Protein AF-A0A957YMA5-F1 (afdb_monomer)

Radius of gyration: 40.69 Å; Cα contacts (8 Å, |Δi|>4): 108; chains: 1; bounding box: 84×98×134 Å

Solvent-accessible surface area (backbone atoms only — not comparable to full-atom values): 14201 Å² total; per-residue (Å²): 135,84,90,80,87,82,87,74,89,78,74,83,74,57,90,59,51,65,57,51,52,52,51,50,50,49,49,52,57,51,51,55,48,50,65,59,50,66,70,59,72,70,71,81,69,77,76,82,78,78,82,77,84,82,79,86,88,84,86,84,88,84,89,83,80,86,79,89,87,80,86,85,85,87,85,78,86,90,81,81,89,84,88,83,90,85,78,86,81,83,88,81,83,88,77,88,86,84,88,85,84,89,85,95,71,86,82,79,76,70,81,82,67,77,80,73,75,81,73,71,86,78,77,86,67,80,75,46,72,57,58,78,36,64,68,34,45,76,68,52,43,51,55,37,41,76,73,68,45,37,38,35,57,56,45,31,73,41,51,45,64,58,54,45,59,74,37,54,94,77,56,93,82,82,66,46,84,42,44,25,63,43,19,42,29,54,54,68,69,35,57,69,58,35,51,58,53,52,72,58,34,58,84,35,34,86,107

Structure (mmCIF, N/CA/C/O backbone):
data_AF-A0A957YMA5-F1
#
_entry.id   AF-A0A957YMA5-F1
#
loop_
_atom_site.group_PDB
_atom_site.id
_atom_site.type_symbol
_atom_site.label_atom_id
_atom_site.label_alt_id
_atom_site.label_comp_id
_atom_site.label_asym_id
_atom_site.label_entity_id
_atom_site.label_seq_id
_atom_site.pdbx_PDB_ins_code
_atom_site.Cartn_x
_atom_site.Cartn_y
_atom_site.Cartn_z
_atom_site.occupancy
_atom_site.B_iso_or_equiv
_atom_site.auth_seq_id
_atom_site.auth_comp_id
_atom_site.auth_asym_id
_atom_site.auth_atom_id
_atom_site.pdbx_PDB_model_num
ATOM 1 N N . MET A 1 1 ? 16.141 -48.167 77.664 1.00 43.56 1 MET A N 1
ATOM 2 C CA . MET A 1 1 ? 17.428 -47.547 77.297 1.00 43.56 1 MET A CA 1
ATOM 3 C C . MET A 1 1 ? 17.219 -46.733 76.028 1.00 43.56 1 MET A C 1
ATOM 5 O O . MET A 1 1 ? 16.842 -47.334 75.036 1.00 43.56 1 MET A O 1
ATOM 9 N N . ILE A 1 2 ? 17.472 -45.414 76.119 1.00 46.88 2 ILE A N 1
ATOM 10 C CA . ILE A 1 2 ? 17.811 -44.462 75.031 1.00 46.88 2 ILE A CA 1
ATOM 11 C C . ILE A 1 2 ? 16.631 -44.124 74.084 1.00 46.88 2 ILE A C 1
ATOM 13 O O . ILE A 1 2 ? 16.282 -44.930 73.239 1.00 46.88 2 ILE A O 1
ATOM 17 N N . LEU A 1 3 ? 15.851 -43.038 74.232 1.00 55.03 3 LEU A N 1
ATOM 18 C CA . LEU A 1 3 ? 16.151 -41.587 74.194 1.00 55.03 3 LEU A CA 1
ATOM 19 C C . LEU A 1 3 ? 17.010 -41.137 73.003 1.00 55.03 3 LEU A C 1
ATOM 21 O O . LEU A 1 3 ? 18.215 -40.986 73.158 1.00 55.03 3 LEU A O 1
ATOM 25 N N . ILE A 1 4 ? 16.370 -40.783 71.881 1.00 61.88 4 ILE A N 1
ATOM 26 C CA . ILE A 1 4 ? 16.785 -39.607 71.101 1.00 61.88 4 ILE A CA 1
ATOM 27 C C . ILE A 1 4 ? 15.534 -38.887 70.584 1.00 61.88 4 ILE A C 1
ATOM 29 O O . ILE A 1 4 ? 14.806 -39.385 69.730 1.00 61.88 4 ILE A O 1
ATOM 33 N N . ALA A 1 5 ? 15.278 -37.712 71.150 1.00 54.44 5 ALA A N 1
ATOM 34 C CA . ALA A 1 5 ? 14.381 -36.721 70.590 1.00 54.44 5 ALA A CA 1
ATOM 35 C C . ALA A 1 5 ? 14.979 -36.185 69.277 1.00 54.44 5 ALA A C 1
ATOM 37 O O . ALA A 1 5 ? 16.142 -35.792 69.248 1.00 54.44 5 ALA A O 1
ATOM 38 N N . SER A 1 6 ? 14.186 -36.125 68.208 1.00 66.12 6 SER A N 1
ATOM 39 C CA . SER A 1 6 ? 14.457 -35.253 67.060 1.00 66.12 6 SER A CA 1
ATOM 40 C C . SER A 1 6 ? 13.294 -34.289 66.896 1.00 66.12 6 SER A C 1
ATOM 42 O O . SER A 1 6 ? 12.372 -34.483 66.113 1.00 66.12 6 SER A O 1
ATOM 44 N N . THR A 1 7 ? 13.362 -33.244 67.713 1.00 64.44 7 THR A N 1
ATOM 45 C CA . THR A 1 7 ? 12.776 -31.939 67.434 1.00 64.44 7 THR A CA 1
ATOM 46 C C . THR A 1 7 ? 13.576 -31.299 66.305 1.00 64.44 7 THR A C 1
ATOM 48 O O . THR A 1 7 ? 14.743 -30.988 66.518 1.00 64.44 7 THR A O 1
ATOM 51 N N . LEU A 1 8 ? 12.953 -31.024 65.159 1.00 47.16 8 LEU A N 1
ATOM 52 C CA . LEU A 1 8 ? 13.017 -29.680 64.581 1.00 47.16 8 LEU A CA 1
ATOM 53 C C . LEU A 1 8 ? 11.909 -29.487 63.545 1.00 47.16 8 LEU A C 1
ATOM 55 O O . LEU A 1 8 ? 11.733 -30.280 62.625 1.00 47.16 8 LEU A O 1
ATOM 59 N N . ALA A 1 9 ? 11.169 -28.403 63.735 1.00 57.28 9 ALA A N 1
ATOM 60 C CA . ALA A 1 9 ? 10.184 -27.868 62.823 1.00 57.28 9 ALA A CA 1
ATOM 61 C C . ALA A 1 9 ? 10.695 -27.823 61.373 1.00 57.28 9 ALA A C 1
ATOM 63 O O . ALA A 1 9 ? 11.679 -27.146 61.080 1.00 57.28 9 ALA A O 1
ATOM 64 N N . GLN A 1 10 ? 9.979 -28.471 60.457 1.00 56.22 10 GLN A N 1
ATOM 65 C CA . GLN A 1 10 ? 9.907 -27.994 59.082 1.00 56.22 10 GLN A CA 1
ATOM 66 C C . GLN A 1 10 ? 8.574 -27.276 58.939 1.00 56.22 10 GLN A C 1
ATOM 68 O O . GLN A 1 10 ? 7.503 -27.880 58.928 1.00 56.22 10 GLN A O 1
ATOM 73 N N . ASN A 1 11 ? 8.697 -25.954 58.984 1.00 55.34 11 ASN A N 1
ATOM 74 C CA . ASN A 1 11 ? 7.639 -24.965 58.924 1.00 55.34 11 ASN A CA 1
ATOM 75 C C . ASN A 1 11 ? 6.621 -25.305 57.835 1.00 55.34 11 ASN A C 1
ATOM 77 O O . ASN A 1 11 ? 6.991 -25.578 56.693 1.00 55.34 11 ASN A O 1
ATOM 81 N N . GLY A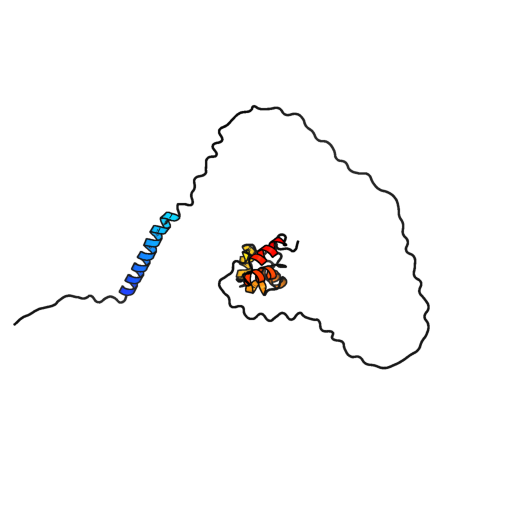 1 12 ? 5.336 -25.228 58.184 1.00 61.75 12 GLY A N 1
ATOM 82 C CA . GLY A 1 12 ? 4.261 -25.217 57.201 1.00 61.75 12 GLY A CA 1
ATOM 83 C C . GLY A 1 12 ? 4.510 -24.094 56.200 1.00 61.75 12 GLY A C 1
ATOM 84 O O . GLY A 1 12 ? 4.397 -22.918 56.542 1.00 61.75 12 GLY A O 1
ATOM 85 N N . PHE A 1 13 ? 4.896 -24.460 54.979 1.00 58.59 13 PHE A N 1
ATOM 86 C CA . PHE A 1 13 ? 5.035 -23.515 53.882 1.00 58.59 13 PHE A CA 1
ATOM 87 C C . PHE A 1 13 ? 3.652 -22.904 53.607 1.00 58.59 13 PHE A C 1
ATOM 89 O O . PHE A 1 13 ? 2.721 -23.651 53.291 1.00 58.59 13 PHE A O 1
ATOM 96 N N . PRO A 1 14 ? 3.472 -21.576 53.736 1.00 65.50 14 PRO A N 1
ATOM 97 C CA . PRO A 1 14 ? 2.206 -20.953 53.380 1.00 65.50 14 PRO A CA 1
ATOM 98 C C . PRO A 1 14 ? 1.971 -21.157 51.877 1.00 65.50 14 PRO A C 1
ATOM 100 O O . PRO A 1 14 ? 2.913 -21.070 51.091 1.00 65.50 14 PRO A O 1
ATOM 103 N N . GLN A 1 15 ? 0.729 -21.420 51.458 1.00 67.38 15 GLN A N 1
ATOM 104 C CA . GLN A 1 15 ? 0.341 -21.707 50.059 1.00 67.38 15 GLN A CA 1
ATOM 105 C C . GLN A 1 15 ? 0.784 -20.620 49.048 1.00 67.38 15 GLN A C 1
ATOM 107 O O . GLN A 1 15 ? 0.853 -20.846 47.846 1.00 67.38 15 GLN A O 1
ATOM 112 N N . ASN A 1 16 ? 1.149 -19.447 49.554 1.00 57.78 16 ASN A N 1
ATOM 113 C CA . ASN A 1 16 ? 1.612 -18.255 48.859 1.00 57.78 16 ASN A CA 1
ATOM 114 C C . ASN A 1 16 ? 3.134 -18.274 48.602 1.00 57.78 16 ASN A C 1
ATOM 116 O O . ASN A 1 16 ? 3.639 -17.428 47.869 1.00 57.78 16 ASN A O 1
ATOM 120 N N . ALA A 1 17 ? 3.879 -19.206 49.207 1.00 67.25 17 ALA A N 1
ATOM 121 C CA . ALA A 1 17 ? 5.335 -19.274 49.111 1.00 67.25 17 ALA A CA 1
ATOM 122 C C . ALA A 1 17 ? 5.808 -19.557 47.679 1.00 67.25 17 ALA A C 1
ATOM 124 O O . ALA A 1 17 ? 6.789 -18.967 47.241 1.00 67.25 17 ALA A O 1
ATOM 125 N N . GLY A 1 18 ? 5.076 -20.381 46.919 1.00 69.94 18 GLY A N 1
ATOM 126 C CA . GLY A 1 18 ? 5.361 -20.598 45.497 1.00 69.94 18 GLY A CA 1
ATOM 127 C C . GLY A 1 18 ? 5.224 -19.312 44.677 1.00 69.94 18 GLY A C 1
ATOM 128 O O . GLY A 1 18 ? 6.095 -18.997 43.872 1.00 69.94 18 GLY A O 1
ATOM 129 N N . LEU A 1 19 ? 4.186 -18.514 44.947 1.00 72.38 19 LEU A N 1
ATOM 130 C CA . LEU A 1 19 ? 3.958 -17.241 44.263 1.00 72.38 19 LEU A CA 1
ATOM 131 C C . LEU A 1 19 ? 5.017 -16.197 44.638 1.00 72.38 19 LEU A C 1
ATOM 133 O O . LEU A 1 19 ? 5.511 -15.498 43.763 1.00 72.38 19 LEU A O 1
ATOM 137 N N . ILE A 1 20 ? 5.428 -16.137 45.907 1.00 73.25 20 ILE A N 1
ATOM 138 C CA . ILE A 1 20 ? 6.500 -15.240 46.366 1.00 73.25 20 ILE A CA 1
ATOM 139 C C . ILE A 1 20 ? 7.843 -15.614 45.724 1.00 73.25 20 ILE A C 1
ATOM 141 O O . ILE A 1 20 ? 8.564 -14.727 45.281 1.00 73.25 20 ILE A O 1
ATOM 145 N N . VAL A 1 21 ? 8.172 -16.904 45.601 1.00 76.88 21 VAL A N 1
ATOM 1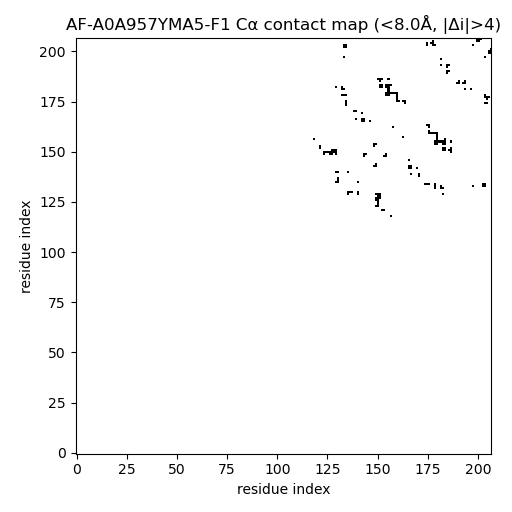46 C CA . VAL A 1 21 ? 9.414 -17.351 44.943 1.00 76.88 21 VAL A CA 1
ATOM 147 C C . VAL A 1 21 ? 9.404 -17.028 43.445 1.00 76.88 21 VAL A C 1
ATOM 149 O O . VAL A 1 21 ? 10.412 -16.556 42.923 1.00 76.88 21 VAL A O 1
ATOM 152 N N . VAL A 1 22 ? 8.269 -17.201 42.759 1.00 77.69 22 VAL A N 1
ATOM 153 C CA . VAL A 1 22 ? 8.118 -16.824 41.341 1.00 77.69 22 VAL A CA 1
ATOM 154 C C . VAL A 1 22 ? 8.236 -15.310 41.157 1.00 77.69 22 VAL A C 1
ATOM 156 O O . VAL A 1 22 ? 8.940 -14.855 40.261 1.00 77.69 22 VAL A O 1
ATOM 159 N N . LEU A 1 23 ? 7.618 -14.517 42.032 1.00 78.00 23 LEU A N 1
ATOM 160 C CA . LEU A 1 23 ? 7.666 -13.055 41.964 1.00 78.00 23 LEU A CA 1
ATOM 161 C C . LEU A 1 23 ? 9.085 -12.532 42.250 1.00 78.00 23 LEU A C 1
ATOM 163 O O . LEU A 1 23 ? 9.567 -11.648 41.547 1.00 78.00 23 LEU A O 1
ATOM 167 N N . VAL A 1 24 ? 9.805 -13.138 43.201 1.00 82.44 24 VAL A N 1
ATOM 168 C CA . VAL A 1 24 ? 11.224 -12.836 43.456 1.00 82.44 24 VAL A CA 1
ATOM 169 C C . VAL A 1 24 ? 12.100 -13.226 42.261 1.00 82.44 24 VAL A C 1
ATOM 171 O O . VAL A 1 24 ? 12.961 -12.440 41.878 1.00 82.44 24 VAL A O 1
ATOM 174 N N . LEU A 1 25 ? 11.866 -14.374 41.614 1.00 81.12 25 LEU A N 1
ATOM 175 C CA . LEU A 1 25 ? 12.593 -14.759 40.396 1.00 81.12 25 LEU A CA 1
ATOM 176 C C . LEU A 1 25 ? 12.342 -13.783 39.240 1.00 81.12 25 LEU A C 1
ATOM 178 O O . LEU A 1 25 ? 13.293 -13.389 38.570 1.00 81.12 25 LEU A O 1
ATOM 182 N N . ILE A 1 26 ? 11.100 -13.333 39.046 1.00 81.94 26 ILE A N 1
ATOM 183 C CA . ILE A 1 26 ? 10.755 -12.311 38.049 1.00 81.94 26 ILE A CA 1
ATOM 184 C C . ILE A 1 26 ? 11.482 -11.001 38.371 1.00 81.94 26 ILE A C 1
ATOM 186 O O . ILE A 1 26 ? 12.132 -10.442 37.497 1.00 81.94 26 ILE A O 1
ATOM 190 N N . ILE A 1 27 ? 11.463 -10.533 39.622 1.00 82.00 27 ILE A N 1
ATOM 191 C CA . ILE A 1 27 ? 12.168 -9.302 40.016 1.00 82.00 27 ILE A CA 1
ATOM 192 C C . ILE A 1 27 ? 13.685 -9.433 39.830 1.00 82.00 27 ILE A C 1
ATOM 194 O O . ILE A 1 27 ? 14.323 -8.466 39.430 1.00 82.00 27 ILE A O 1
ATOM 198 N N . VAL A 1 28 ? 14.281 -10.602 40.068 1.00 79.19 28 VAL A N 1
ATOM 199 C CA . VAL A 1 28 ? 15.719 -10.820 39.839 1.00 79.19 28 VAL A CA 1
ATOM 200 C C . VAL A 1 28 ? 16.044 -10.827 38.341 1.00 79.19 28 VAL A C 1
ATOM 202 O O . VAL A 1 28 ? 17.013 -10.192 37.933 1.00 79.19 28 VAL A O 1
ATOM 205 N N . VAL A 1 29 ? 15.217 -11.460 37.504 1.00 78.62 29 VAL A N 1
ATOM 206 C CA . VAL A 1 29 ? 15.395 -11.475 36.040 1.00 78.62 29 VAL A CA 1
ATOM 207 C C . VAL A 1 29 ? 15.186 -10.079 35.434 1.00 78.62 29 VAL A C 1
ATOM 209 O O . VAL A 1 29 ? 16.015 -9.619 34.650 1.00 78.62 29 VAL A O 1
ATOM 212 N N . PHE A 1 30 ? 14.140 -9.355 35.843 1.00 75.50 30 PHE A N 1
ATOM 213 C CA . PHE A 1 30 ? 13.868 -7.989 35.378 1.00 75.50 30 PHE A CA 1
ATOM 214 C C . PHE A 1 30 ? 14.825 -6.950 35.982 1.00 75.50 30 PHE A C 1
ATOM 216 O O . PHE A 1 30 ? 15.224 -6.012 35.296 1.00 75.50 30 PHE A O 1
ATOM 223 N N . GLY A 1 31 ? 15.244 -7.115 37.236 1.00 75.00 31 GLY A N 1
ATOM 224 C CA . GLY A 1 31 ? 16.190 -6.228 37.916 1.00 75.00 31 GLY A CA 1
ATOM 225 C C . GLY A 1 31 ? 17.608 -6.330 37.354 1.00 75.00 31 GLY A C 1
ATOM 226 O O . GLY A 1 31 ? 18.266 -5.307 37.167 1.00 75.00 31 GLY A O 1
ATOM 227 N N . LEU A 1 32 ? 18.061 -7.540 37.001 1.00 68.75 32 LEU A N 1
ATOM 228 C CA . LEU A 1 32 ? 19.326 -7.732 36.283 1.00 68.75 32 LEU A CA 1
ATOM 229 C C . LEU A 1 32 ? 19.243 -7.219 34.834 1.00 68.75 32 LEU A C 1
ATOM 231 O O . LEU A 1 32 ? 20.202 -6.618 34.351 1.00 68.75 32 LEU A O 1
ATOM 235 N N . GLY A 1 33 ? 18.091 -7.362 34.167 1.00 66.75 33 GLY A N 1
ATOM 236 C CA . GLY A 1 33 ? 17.842 -6.768 32.848 1.00 66.75 33 GLY A CA 1
ATOM 237 C C . GLY A 1 33 ? 17.856 -5.232 32.854 1.00 66.75 33 GLY A C 1
ATOM 238 O O . GLY A 1 33 ? 18.427 -4.617 31.957 1.00 66.75 33 GLY A O 1
ATOM 239 N N . ALA A 1 34 ? 17.313 -4.598 33.897 1.00 65.75 34 ALA A N 1
ATOM 240 C CA . ALA A 1 34 ? 17.310 -3.141 34.050 1.00 65.75 34 ALA A CA 1
ATOM 241 C C . ALA A 1 34 ? 18.713 -2.562 34.319 1.00 65.75 34 ALA A C 1
ATOM 243 O O . 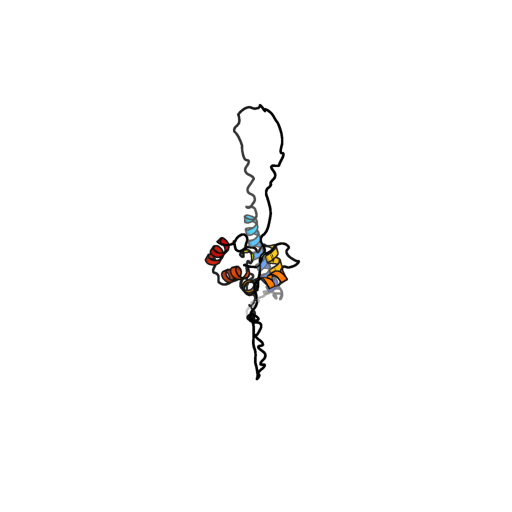ALA A 1 34 ? 19.041 -1.481 33.826 1.00 65.75 34 ALA A O 1
ATOM 244 N N . LEU A 1 35 ? 19.566 -3.297 35.042 1.00 62.03 35 LEU A N 1
ATOM 245 C CA . LEU A 1 35 ? 20.962 -2.909 35.280 1.00 62.03 35 LEU A CA 1
ATOM 246 C C . LEU A 1 35 ? 21.826 -2.991 34.010 1.00 62.03 35 LEU A C 1
ATOM 248 O O . LEU A 1 35 ? 22.761 -2.206 33.868 1.00 62.03 35 LEU A O 1
ATOM 252 N N . LEU A 1 36 ? 21.490 -3.876 33.067 1.00 59.06 36 LEU A N 1
ATOM 253 C CA . LEU A 1 36 ? 22.145 -3.955 31.755 1.00 59.06 36 LEU A CA 1
ATOM 254 C C . LEU A 1 36 ? 21.548 -2.988 30.717 1.00 59.06 36 LEU A C 1
ATOM 256 O O . LEU A 1 36 ? 22.284 -2.475 29.878 1.00 59.06 36 LEU A O 1
ATOM 260 N N . TRP A 1 37 ? 20.256 -2.655 30.799 1.00 58.25 37 TRP A N 1
ATOM 261 C CA . TRP A 1 37 ? 19.630 -1.664 29.911 1.00 58.25 37 TRP A CA 1
ATOM 262 C C . TRP A 1 37 ? 20.071 -0.221 30.214 1.00 58.25 37 TRP A C 1
ATOM 264 O O . TRP A 1 37 ? 20.234 0.591 29.301 1.00 58.25 37 TRP A O 1
ATOM 274 N N . SER A 1 38 ? 20.345 0.105 31.482 1.00 64.69 38 SER A N 1
ATOM 275 C CA . SER A 1 38 ? 20.783 1.456 31.867 1.00 64.69 38 SER A CA 1
ATOM 276 C C . SER A 1 38 ? 22.169 1.844 31.328 1.00 64.69 38 SER A C 1
ATOM 278 O O . SER A 1 38 ? 22.496 3.027 31.338 1.00 64.69 38 SER A O 1
ATOM 280 N N . ALA A 1 39 ? 22.979 0.889 30.857 1.00 61.00 39 ALA A N 1
ATOM 281 C CA . ALA A 1 39 ? 24.313 1.155 30.311 1.00 61.00 39 ALA A CA 1
ATOM 282 C C . ALA A 1 39 ? 24.326 1.425 28.791 1.00 61.00 39 ALA A C 1
ATOM 284 O O . ALA A 1 39 ? 25.329 1.903 28.269 1.00 61.00 39 ALA A O 1
ATOM 285 N N . ILE A 1 40 ? 23.230 1.141 28.074 1.00 61.31 40 ILE A N 1
ATOM 286 C CA . ILE A 1 40 ? 23.140 1.284 26.605 1.00 61.31 40 ILE A CA 1
ATOM 287 C C . ILE A 1 40 ? 22.278 2.493 26.204 1.00 61.31 40 ILE A C 1
ATOM 289 O O . ILE A 1 40 ? 22.506 3.094 25.156 1.00 61.31 40 ILE A O 1
ATOM 293 N N . ALA A 1 41 ? 21.350 2.924 27.064 1.00 60.19 41 ALA A N 1
ATOM 294 C CA . ALA A 1 41 ? 20.496 4.088 26.807 1.00 60.19 41 ALA A CA 1
ATOM 295 C C . ALA A 1 41 ? 21.229 5.451 26.860 1.00 60.19 41 ALA A C 1
ATOM 297 O O . ALA A 1 41 ? 20.692 6.443 26.373 1.00 60.19 41 ALA A O 1
ATOM 298 N N . ASP A 1 42 ? 22.446 5.514 27.414 1.00 56.41 42 ASP A N 1
ATOM 299 C CA . ASP A 1 42 ? 23.238 6.755 27.534 1.00 56.41 42 ASP A CA 1
ATOM 300 C C . ASP A 1 42 ? 24.250 6.957 26.381 1.00 56.41 42 ASP A C 1
ATOM 302 O O . ASP A 1 42 ? 24.960 7.955 26.335 1.00 56.41 42 ASP A O 1
ATOM 306 N N . SER A 1 43 ? 24.313 6.040 25.403 1.00 61.31 43 SER A N 1
ATOM 307 C CA . SER A 1 43 ? 25.242 6.138 24.256 1.00 61.31 43 SER A CA 1
ATOM 308 C C . SER A 1 43 ? 24.691 6.871 23.024 1.00 61.31 43 SER A C 1
ATOM 310 O O . SER A 1 43 ? 25.385 6.980 22.019 1.00 61.31 43 SER A O 1
ATOM 312 N N . SER A 1 44 ? 23.479 7.436 23.068 1.00 61.53 44 SER A N 1
ATOM 313 C CA . SER A 1 44 ? 22.922 8.215 21.941 1.00 61.53 44 SER A CA 1
ATOM 314 C C . SER A 1 44 ? 23.182 9.722 22.022 1.00 61.53 44 SER A C 1
ATOM 316 O O . SER A 1 44 ? 22.554 10.495 21.299 1.00 61.53 44 SER A O 1
ATOM 318 N N . LYS A 1 45 ? 24.093 10.174 22.890 1.00 55.88 45 LYS A N 1
ATOM 319 C CA . LYS A 1 45 ? 24.424 11.595 23.029 1.00 55.88 45 LYS A CA 1
ATOM 320 C C . LYS A 1 45 ? 25.851 11.868 22.581 1.00 55.88 45 LYS A C 1
ATOM 322 O O . LYS A 1 45 ? 26.724 12.172 23.387 1.00 55.88 45 LYS A O 1
ATOM 327 N N . GLU A 1 46 ? 26.081 11.787 21.274 1.00 64.75 46 GLU A N 1
ATOM 328 C CA . GLU A 1 46 ? 27.306 12.353 20.721 1.00 64.75 46 GLU A CA 1
ATOM 329 C C . GLU A 1 46 ? 27.280 13.889 20.846 1.00 64.75 46 GLU A C 1
ATOM 331 O O . GLU A 1 46 ? 26.287 14.537 20.487 1.00 64.75 46 GLU A O 1
ATOM 336 N N . PRO A 1 47 ? 28.349 14.502 21.384 1.00 59.47 47 PRO A N 1
ATOM 337 C CA . PRO A 1 47 ? 28.467 15.942 21.496 1.00 59.47 47 PRO A CA 1
ATOM 338 C C . PRO A 1 47 ? 28.689 16.562 20.116 1.00 59.47 47 PRO A C 1
ATOM 340 O O . PRO A 1 47 ? 29.615 16.216 19.385 1.00 59.47 47 PRO A O 1
ATOM 343 N N . SER A 1 48 ? 27.827 17.530 19.809 1.00 64.56 48 SER A N 1
ATOM 344 C CA . SER A 1 48 ? 27.951 18.499 18.723 1.00 64.56 48 SER A CA 1
ATOM 345 C C . SER A 1 48 ? 29.417 18.861 18.453 1.00 64.56 48 SER A C 1
ATOM 347 O O . SER A 1 48 ? 30.091 19.458 19.296 1.00 64.56 48 SER A O 1
ATOM 349 N N . SER A 1 49 ? 29.917 18.471 17.280 1.00 60.12 49 SER A N 1
ATOM 350 C CA . SER A 1 49 ? 31.256 18.838 16.825 1.00 60.12 49 SER A CA 1
ATOM 351 C C . SER A 1 49 ? 31.343 20.361 16.675 1.00 60.12 49 SER A C 1
ATOM 353 O O . SER A 1 49 ? 30.586 20.930 15.883 1.00 60.12 49 SER A O 1
ATOM 355 N N . PRO A 1 50 ? 32.263 21.064 17.363 1.00 62.09 50 PRO A N 1
ATOM 356 C CA . PRO A 1 50 ? 32.512 22.458 17.057 1.00 62.09 50 PRO A CA 1
AT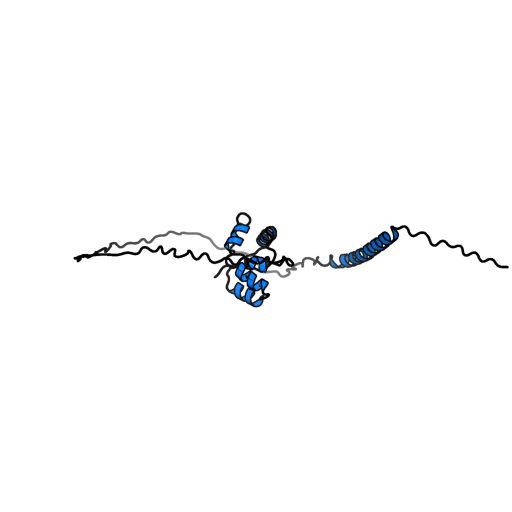OM 357 C C . PRO A 1 50 ? 33.252 22.515 15.721 1.00 62.09 50 PRO A C 1
ATOM 359 O O . PRO A 1 50 ? 34.434 22.178 15.631 1.00 62.09 50 PRO A O 1
ATOM 362 N N . VAL A 1 51 ? 32.557 22.960 14.674 1.00 57.59 51 VAL A N 1
ATOM 363 C CA . VAL A 1 51 ? 33.175 23.391 13.418 1.00 57.59 51 VAL A CA 1
ATOM 364 C C . VAL A 1 51 ? 34.113 24.555 13.750 1.00 57.59 51 VAL A C 1
ATOM 366 O O . VAL A 1 51 ? 33.724 25.719 13.819 1.00 57.59 51 VAL A O 1
ATOM 369 N N . ARG A 1 52 ? 35.375 24.225 14.021 1.00 57.97 52 ARG A N 1
ATOM 370 C CA . ARG A 1 52 ? 36.453 25.176 14.273 1.00 57.97 52 ARG A CA 1
ATOM 371 C C . ARG A 1 52 ? 36.904 25.733 12.926 1.00 57.97 52 ARG A C 1
ATOM 373 O O . ARG A 1 52 ? 37.881 25.271 12.347 1.00 57.97 52 ARG A O 1
ATOM 380 N N . VAL A 1 53 ? 36.172 26.719 12.407 1.00 60.12 53 VAL A N 1
ATOM 381 C CA . VAL A 1 53 ? 36.607 27.493 11.238 1.00 60.12 53 VAL A CA 1
ATOM 382 C C . VAL A 1 53 ? 37.736 28.419 11.686 1.00 60.12 53 VAL A C 1
ATOM 384 O O . VAL A 1 53 ? 37.498 29.484 12.248 1.00 60.12 53 VAL A O 1
ATOM 387 N N . LEU A 1 54 ? 38.983 28.006 11.464 1.00 53.03 54 LEU A N 1
ATOM 388 C CA . LEU A 1 54 ? 40.148 28.875 11.612 1.00 53.03 54 LEU A CA 1
ATOM 389 C C . LEU A 1 54 ? 40.907 28.959 10.282 1.00 53.03 54 LEU A C 1
ATOM 391 O O . LEU A 1 54 ? 41.896 28.261 10.085 1.00 53.03 54 LEU A O 1
ATOM 395 N N . ARG A 1 55 ? 40.453 29.843 9.381 1.00 49.12 55 ARG A N 1
ATOM 396 C CA . ARG A 1 55 ? 41.339 30.615 8.489 1.00 49.12 55 ARG A CA 1
ATOM 397 C C . ARG A 1 55 ? 40.610 31.815 7.865 1.00 49.12 55 ARG A C 1
ATOM 399 O O . ARG A 1 55 ? 39.750 31.652 7.010 1.00 49.12 55 ARG A O 1
ATOM 406 N N . ALA A 1 56 ? 40.998 33.016 8.282 1.00 52.66 56 ALA A N 1
ATOM 407 C CA . ALA A 1 56 ? 40.888 34.260 7.506 1.00 52.66 56 ALA A CA 1
ATOM 408 C C . ALA A 1 56 ? 42.200 34.456 6.693 1.00 52.66 56 ALA A C 1
ATOM 410 O O . ALA A 1 56 ? 43.133 33.679 6.936 1.00 52.66 56 ALA A O 1
ATOM 411 N N . PRO A 1 57 ? 42.389 35.478 5.822 1.00 62.66 57 PRO A N 1
ATOM 412 C CA . PRO A 1 57 ? 41.480 36.556 5.393 1.00 62.66 57 PRO A CA 1
ATOM 413 C C . PRO A 1 57 ? 41.467 36.812 3.857 1.00 62.66 57 PRO A C 1
ATOM 415 O O . PRO A 1 57 ? 42.424 36.493 3.160 1.00 62.66 57 PRO A O 1
ATOM 418 N N . VAL A 1 58 ? 40.454 37.509 3.331 1.00 49.84 58 VAL A N 1
ATOM 419 C CA . VAL A 1 58 ? 40.637 38.478 2.228 1.00 49.84 58 VAL A CA 1
ATOM 420 C C . VAL A 1 58 ? 39.581 39.578 2.356 1.00 49.84 58 VAL A C 1
ATOM 422 O O . VAL A 1 58 ? 38.443 39.332 2.743 1.00 49.84 58 VAL A O 1
ATOM 425 N N . ALA A 1 59 ? 40.048 40.802 2.140 1.00 52.25 59 ALA A N 1
ATOM 426 C CA . ALA A 1 59 ? 39.460 42.075 2.530 1.00 52.25 59 ALA A CA 1
ATOM 427 C C . ALA A 1 59 ? 38.302 42.549 1.602 1.00 52.25 59 ALA A C 1
ATOM 429 O O . ALA A 1 59 ? 38.000 41.884 0.612 1.00 52.25 59 ALA A O 1
ATOM 430 N N . PRO A 1 60 ? 37.642 43.683 1.924 1.00 56.62 60 PRO A N 1
ATOM 431 C CA . PRO A 1 60 ? 36.251 43.967 1.572 1.00 56.62 60 PRO A CA 1
ATOM 432 C C . PRO A 1 60 ? 36.052 44.922 0.375 1.00 56.62 60 PRO A C 1
ATOM 434 O O . PRO A 1 60 ? 36.947 45.665 -0.013 1.00 56.62 60 PRO A O 1
ATOM 437 N N . SER A 1 61 ? 34.798 44.968 -0.091 1.00 49.03 61 SER A N 1
ATOM 438 C CA . SER A 1 61 ? 34.099 46.118 -0.697 1.00 49.03 61 SER A CA 1
ATOM 439 C C . SER A 1 61 ? 34.616 46.724 -2.014 1.00 49.03 61 SER A C 1
ATOM 441 O O . SER A 1 61 ? 35.528 47.544 -2.019 1.00 49.03 61 SER A O 1
ATOM 443 N N . ARG A 1 62 ? 33.815 46.600 -3.082 1.00 51.59 62 ARG A N 1
ATOM 444 C CA . ARG A 1 62 ? 32.891 47.692 -3.452 1.00 51.59 62 ARG A CA 1
ATOM 445 C C . ARG A 1 62 ? 31.803 47.259 -4.450 1.00 51.59 62 ARG A C 1
ATOM 447 O O . ARG A 1 62 ? 32.063 46.403 -5.288 1.00 51.59 62 ARG A O 1
ATOM 454 N N . PRO A 1 63 ? 30.618 47.889 -4.359 1.00 61.28 63 PRO A N 1
ATOM 455 C CA . PRO A 1 63 ? 29.462 47.663 -5.209 1.00 61.28 63 PRO A CA 1
ATOM 456 C C . PRO A 1 63 ? 29.573 48.488 -6.495 1.00 61.28 63 PRO A C 1
ATOM 458 O O . PRO A 1 63 ? 30.262 49.515 -6.517 1.00 61.28 63 PRO A O 1
ATOM 461 N N . LYS A 1 64 ? 28.852 48.081 -7.540 1.00 45.97 64 LYS A N 1
ATOM 462 C CA . LYS A 1 64 ? 28.521 48.982 -8.637 1.00 45.97 64 LYS A CA 1
ATOM 463 C C . LYS A 1 64 ? 27.185 48.600 -9.275 1.00 45.97 64 LYS A C 1
ATOM 465 O O . LYS A 1 64 ? 27.086 47.558 -9.907 1.00 45.97 64 LYS A O 1
ATOM 470 N N . ASP A 1 65 ? 26.214 49.472 -9.016 1.00 46.34 65 ASP A N 1
ATOM 471 C CA . ASP A 1 65 ? 25.163 49.943 -9.919 1.00 46.34 65 ASP A CA 1
ATOM 472 C C . ASP A 1 65 ? 24.165 48.910 -10.490 1.00 46.34 65 ASP A C 1
ATOM 474 O O . ASP A 1 65 ? 24.438 48.186 -11.442 1.00 46.34 65 ASP A O 1
ATOM 478 N N . GLU A 1 66 ? 22.978 48.878 -9.862 1.00 54.91 66 GLU A N 1
ATOM 479 C CA . GLU A 1 66 ? 21.663 49.271 -10.432 1.00 54.91 66 GLU A CA 1
ATOM 480 C C . GLU A 1 66 ? 21.570 49.601 -11.948 1.00 54.91 66 GLU A C 1
ATOM 482 O O . GLU A 1 66 ? 22.558 50.034 -12.538 1.00 54.91 66 GLU A O 1
ATOM 487 N N . PRO A 1 67 ? 20.364 4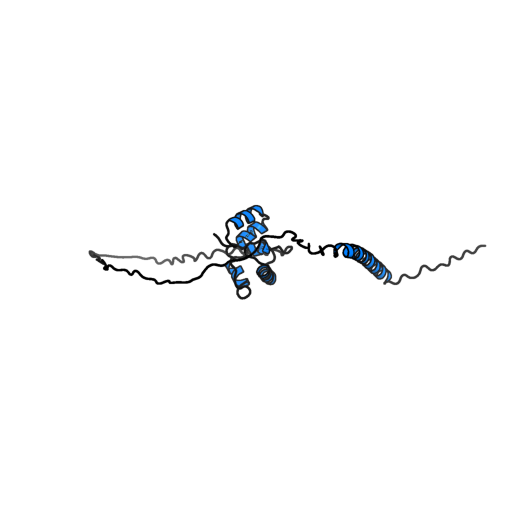9.661 -12.566 1.00 52.78 67 PRO A N 1
ATOM 488 C CA . PRO A 1 67 ? 19.034 49.188 -12.152 1.00 52.78 67 PRO A CA 1
ATOM 489 C C . PRO A 1 67 ? 18.208 48.542 -13.307 1.00 52.78 67 PRO A C 1
ATOM 491 O O . PRO A 1 67 ? 18.611 48.498 -14.464 1.00 52.78 67 PRO A O 1
ATOM 494 N N . VAL A 1 68 ? 17.028 48.026 -12.939 1.00 55.56 68 VAL A N 1
ATOM 495 C CA . VAL A 1 68 ? 15.714 48.038 -13.635 1.00 55.56 68 VAL A CA 1
ATOM 496 C C . VAL A 1 68 ? 15.670 48.607 -15.070 1.00 55.56 68 VAL A C 1
ATOM 498 O O . VAL A 1 68 ? 16.160 49.710 -15.279 1.00 55.56 68 VAL A O 1
ATOM 501 N N . VAL A 1 69 ? 14.951 47.940 -16.000 1.00 49.72 69 VAL A N 1
ATOM 502 C CA . VAL A 1 69 ? 13.882 48.530 -16.861 1.00 49.72 69 VAL A CA 1
ATOM 503 C C . VAL A 1 69 ? 13.327 47.532 -17.914 1.00 49.72 69 VAL A C 1
ATOM 505 O O . VAL A 1 69 ? 14.062 46.996 -18.733 1.00 49.72 69 VAL A O 1
ATOM 508 N N . ALA A 1 70 ? 11.991 47.405 -17.887 1.00 47.50 70 ALA A N 1
ATOM 509 C CA . ALA A 1 70 ? 11.022 47.165 -18.975 1.00 47.50 70 ALA A CA 1
ATOM 510 C C . ALA A 1 70 ? 10.863 45.789 -19.664 1.00 47.50 70 ALA A C 1
ATOM 512 O O . ALA A 1 70 ? 11.577 45.439 -20.598 1.00 47.50 70 ALA A O 1
ATOM 513 N N . GLU A 1 71 ? 9.737 45.136 -19.348 1.00 60.31 71 GLU A N 1
ATOM 514 C CA . GLU A 1 71 ? 8.801 44.619 -20.365 1.00 60.31 71 GLU A CA 1
ATOM 515 C C . GLU A 1 71 ? 8.148 45.797 -21.121 1.00 60.31 71 GLU A C 1
ATOM 517 O O . GLU A 1 71 ? 7.918 46.856 -20.525 1.00 60.31 71 GLU A O 1
ATOM 522 N N . PRO A 1 72 ? 7.829 45.645 -22.420 1.00 57.81 72 PRO A N 1
ATOM 523 C CA . PRO A 1 72 ? 6.441 45.316 -22.757 1.00 57.81 72 PRO A CA 1
ATOM 524 C C . PRO A 1 72 ? 6.270 44.341 -23.951 1.00 57.81 72 PRO A C 1
ATOM 526 O O . PRO A 1 72 ? 7.232 44.023 -24.652 1.00 57.81 72 PRO A O 1
ATOM 529 N N . PRO A 1 73 ? 5.029 43.853 -24.170 1.00 65.50 73 PRO A N 1
ATOM 530 C CA . PRO A 1 73 ? 4.682 42.799 -25.120 1.00 65.50 73 PRO A CA 1
ATOM 531 C C . PRO A 1 73 ? 4.333 43.353 -26.517 1.00 65.50 73 PRO A C 1
ATOM 533 O O . PRO A 1 73 ? 4.444 44.547 -26.762 1.00 65.50 73 PRO A O 1
ATOM 536 N N . VAL A 1 74 ? 3.829 42.459 -27.379 1.00 50.25 74 VAL A N 1
ATOM 537 C CA . VAL A 1 74 ? 3.149 42.650 -28.679 1.00 50.25 74 VAL A CA 1
ATOM 538 C C . VAL A 1 74 ? 4.001 42.709 -29.956 1.00 50.25 74 VAL A C 1
ATOM 540 O O . VAL A 1 74 ? 4.628 43.708 -30.274 1.00 50.25 74 VAL A O 1
ATOM 543 N N . VAL A 1 75 ? 3.842 41.685 -30.805 1.00 48.34 75 VAL A N 1
ATOM 544 C CA . VAL A 1 75 ? 3.502 41.916 -32.218 1.00 48.34 75 VAL A CA 1
ATOM 545 C C . VAL A 1 75 ? 2.363 40.969 -32.590 1.00 48.34 75 VAL A C 1
ATOM 547 O O . VAL A 1 75 ? 2.447 39.754 -32.429 1.00 48.34 75 VAL A O 1
ATOM 550 N N . ALA A 1 76 ? 1.266 41.582 -33.012 1.00 39.72 76 ALA A N 1
ATOM 551 C CA . ALA A 1 76 ? 0.017 40.969 -33.405 1.00 39.72 76 ALA A CA 1
ATOM 552 C C . ALA A 1 76 ? 0.087 40.306 -34.794 1.00 39.72 76 ALA A C 1
ATOM 554 O O . ALA A 1 76 ? 0.860 40.706 -35.663 1.00 39.72 76 ALA A O 1
ATOM 555 N N . ALA A 1 77 ? -0.809 39.332 -34.983 1.00 50.84 77 ALA A N 1
ATOM 556 C CA . ALA A 1 77 ? -1.359 38.845 -36.255 1.00 50.84 77 ALA A CA 1
ATOM 557 C C . ALA A 1 77 ? -1.802 40.019 -37.175 1.00 50.84 77 ALA A C 1
ATOM 559 O O . ALA A 1 77 ? -2.028 41.102 -36.628 1.00 50.84 77 ALA A O 1
ATOM 560 N N . PRO A 1 78 ? -2.018 39.872 -38.513 1.00 57.19 78 PRO A N 1
ATOM 561 C CA . PRO A 1 78 ? -3.071 38.982 -39.054 1.00 57.19 78 PRO A CA 1
ATOM 562 C C . PRO A 1 78 ? -2.903 38.485 -40.519 1.00 57.19 78 PRO A C 1
ATOM 564 O O . PRO A 1 78 ? -2.260 39.133 -41.336 1.00 57.19 78 PRO A O 1
ATOM 567 N N . HIS A 1 79 ? -3.582 37.392 -40.888 1.00 46.12 79 HIS A N 1
ATOM 568 C CA . HIS A 1 79 ? -4.344 37.231 -42.152 1.00 46.12 79 HIS A CA 1
ATOM 569 C C . HIS A 1 79 ? -5.018 35.847 -42.144 1.00 46.12 79 HIS A C 1
ATOM 571 O O . HIS A 1 79 ? -4.349 34.827 -42.058 1.00 46.12 79 HIS A O 1
ATOM 577 N N . ALA A 1 80 ? -6.341 35.818 -41.962 1.00 38.03 80 ALA A N 1
ATOM 578 C CA . ALA A 1 80 ? -7.342 35.606 -43.023 1.00 38.03 80 ALA A CA 1
ATOM 579 C C . ALA A 1 80 ? -7.610 34.093 -43.233 1.00 38.03 80 ALA A C 1
ATOM 581 O O . ALA A 1 80 ? -6.750 33.378 -43.725 1.00 38.03 80 ALA A O 1
ATOM 582 N N . ALA A 1 81 ? -8.687 33.504 -42.688 1.00 39.72 81 ALA A N 1
ATOM 583 C CA . ALA A 1 81 ? -10.082 33.613 -43.160 1.00 39.72 81 ALA A CA 1
ATOM 584 C C . ALA A 1 81 ? -10.172 33.083 -44.618 1.00 39.72 81 ALA A C 1
ATOM 586 O O . ALA A 1 81 ? -9.469 33.591 -45.477 1.00 39.72 81 ALA A O 1
ATOM 587 N N . VAL A 1 82 ? -10.959 32.080 -45.021 1.00 55.56 82 VAL A N 1
ATOM 588 C CA . VAL A 1 82 ? -12.295 31.592 -44.625 1.00 55.56 82 VAL A CA 1
ATOM 589 C C . VAL A 1 82 ? -12.511 30.164 -45.241 1.00 55.56 82 VAL A C 1
ATOM 591 O O . VAL A 1 82 ? -11.514 29.560 -45.633 1.00 55.56 82 VAL A O 1
ATOM 594 N N . PRO A 1 83 ? -13.719 29.548 -45.320 1.00 57.66 83 PRO A N 1
ATOM 595 C CA . PRO A 1 83 ? -13.918 28.112 -45.127 1.00 57.66 83 PRO A CA 1
ATOM 596 C C . PRO A 1 83 ? -14.166 27.393 -46.467 1.00 57.66 83 PRO A C 1
ATOM 598 O O . PRO A 1 83 ? -14.415 28.031 -47.486 1.00 57.66 83 PRO A O 1
ATOM 601 N N . VAL A 1 84 ? -14.214 26.061 -46.482 1.00 51.44 84 VAL A N 1
ATOM 602 C CA . VAL A 1 84 ? -14.967 25.359 -47.534 1.00 51.44 84 VAL A CA 1
ATOM 603 C C . VAL A 1 84 ? -15.695 24.171 -46.919 1.00 51.44 84 VAL A C 1
ATOM 605 O O . VAL A 1 84 ? -15.152 23.084 -46.764 1.00 51.44 84 VAL A O 1
ATOM 608 N N . ALA A 1 85 ? -16.954 24.410 -46.563 1.00 42.31 85 ALA A N 1
ATOM 609 C CA . ALA A 1 85 ? -17.983 23.390 -46.646 1.00 42.31 85 ALA A CA 1
ATOM 610 C C . ALA A 1 85 ? -18.435 23.312 -48.107 1.00 42.31 85 ALA A C 1
ATOM 612 O O . ALA A 1 85 ? -18.722 24.350 -48.701 1.00 42.31 85 ALA A O 1
ATOM 613 N N . THR A 1 86 ? -18.501 22.111 -48.672 1.00 35.47 86 THR A N 1
ATOM 614 C CA . THR A 1 86 ? -19.368 21.714 -49.797 1.00 35.47 86 THR A CA 1
ATOM 615 C C . THR A 1 86 ? -19.167 20.206 -49.982 1.00 35.47 86 THR A C 1
ATOM 617 O O . THR A 1 86 ? -18.026 19.767 -49.960 1.00 35.47 86 THR A O 1
ATOM 620 N N . THR A 1 87 ? -20.123 19.312 -50.213 1.00 35.09 87 THR A N 1
ATOM 621 C CA . THR A 1 87 ? -21.592 19.245 -50.185 1.00 35.09 87 THR A CA 1
ATOM 622 C C . THR A 1 87 ? -21.890 17.765 -50.486 1.00 35.09 87 THR A C 1
ATOM 624 O O . THR A 1 87 ? -21.104 17.106 -51.170 1.00 35.09 87 THR A O 1
ATOM 627 N N . LEU A 1 88 ? -23.003 17.232 -49.972 1.00 50.22 88 LEU A N 1
ATOM 628 C CA . LEU A 1 88 ? -23.577 15.947 -50.393 1.00 50.22 88 LEU A CA 1
ATOM 629 C C . LEU A 1 88 ? -23.684 15.838 -51.929 1.00 50.22 88 LEU A C 1
ATOM 631 O O . LEU A 1 88 ? -23.899 16.836 -52.615 1.00 50.22 88 LEU A O 1
ATOM 635 N N . PRO A 1 89 ? -23.691 14.611 -52.464 1.00 43.50 89 PRO A N 1
ATOM 636 C CA . PRO A 1 89 ? -24.951 14.191 -53.077 1.00 43.50 89 PRO A CA 1
ATOM 637 C C . PRO A 1 89 ? -25.349 12.749 -52.716 1.00 43.50 89 PRO A C 1
ATOM 639 O O . PRO A 1 89 ? -24.696 11.784 -53.094 1.00 43.50 89 PRO A O 1
ATOM 642 N N . ALA A 1 90 ? -26.492 12.616 -52.041 1.00 52.06 90 ALA A N 1
ATOM 643 C CA . ALA A 1 90 ? -27.523 11.647 -52.437 1.00 52.06 90 ALA A CA 1
ATOM 644 C C . ALA A 1 90 ? -28.345 12.307 -53.578 1.00 52.06 90 ALA A C 1
ATOM 646 O O . ALA A 1 90 ? -28.259 13.537 -53.667 1.00 52.06 90 ALA A O 1
ATOM 647 N N . PRO A 1 91 ? -29.164 11.625 -54.417 1.00 56.84 91 PRO A N 1
ATOM 648 C CA . PRO A 1 91 ? -29.795 10.310 -54.216 1.00 56.84 91 PRO A CA 1
ATOM 649 C C . PRO A 1 91 ? -29.913 9.421 -55.486 1.00 56.84 91 PRO A C 1
ATOM 651 O O . PRO A 1 91 ? -29.882 9.913 -56.607 1.00 56.84 91 PRO A O 1
ATOM 654 N N . ALA A 1 92 ? -30.159 8.117 -55.316 1.00 43.66 92 ALA A N 1
ATOM 655 C CA . ALA A 1 92 ? -30.948 7.305 -56.261 1.00 43.66 92 ALA A CA 1
ATOM 656 C C . ALA A 1 92 ? -31.289 5.930 -55.650 1.00 43.66 92 ALA A C 1
ATOM 658 O O . ALA A 1 92 ? -30.663 4.920 -55.952 1.00 43.66 92 ALA A O 1
ATOM 659 N N . ALA A 1 93 ? -32.305 5.898 -54.786 1.00 60.91 93 ALA A N 1
ATOM 660 C CA . ALA A 1 93 ? -33.256 4.780 -54.776 1.00 60.91 93 ALA A CA 1
ATOM 661 C C . ALA A 1 93 ? -34.173 4.961 -56.010 1.00 60.91 93 ALA A C 1
ATOM 663 O O . ALA A 1 93 ? -34.360 6.115 -56.413 1.00 60.91 93 ALA A O 1
ATOM 664 N N . PRO A 1 94 ? -34.724 3.911 -56.651 1.00 53.16 94 PRO A N 1
ATOM 665 C CA . PRO A 1 94 ? -35.726 3.017 -56.046 1.00 53.16 94 PRO A CA 1
ATOM 666 C C . PRO A 1 94 ? -35.528 1.557 -56.549 1.00 53.16 94 PRO A C 1
ATOM 668 O O . PRO A 1 94 ? -34.615 1.291 -57.313 1.00 53.16 94 PRO A O 1
ATOM 671 N N . THR A 1 95 ? -36.262 0.502 -56.222 1.00 43.50 95 THR A N 1
ATOM 672 C CA . THR A 1 95 ? -37.617 0.277 -55.721 1.00 43.50 95 THR A CA 1
ATOM 673 C C . THR A 1 95 ? -37.622 -1.211 -55.296 1.00 43.50 95 THR A C 1
ATOM 675 O O . THR A 1 95 ? -36.945 -2.014 -55.934 1.00 43.50 95 THR A O 1
ATOM 678 N N . ALA A 1 96 ? -38.130 -1.562 -54.111 1.00 47.12 96 ALA A N 1
ATOM 679 C CA . ALA A 1 96 ? -39.435 -2.218 -53.914 1.00 47.12 96 ALA A CA 1
ATOM 680 C C . ALA A 1 96 ? -39.526 -3.609 -54.601 1.00 47.12 96 ALA A C 1
ATOM 682 O O . ALA A 1 96 ? -39.282 -3.728 -55.792 1.00 47.12 96 ALA A O 1
ATOM 683 N N . ALA A 1 97 ? -39.910 -4.712 -53.961 1.00 55.88 97 ALA A N 1
ATOM 684 C CA . ALA A 1 97 ? -40.853 -4.924 -52.862 1.00 55.88 97 ALA A CA 1
ATOM 685 C C . ALA A 1 97 ? -40.779 -6.437 -52.437 1.00 55.88 97 ALA A C 1
ATOM 687 O O . ALA A 1 97 ? -39.874 -7.124 -52.907 1.00 55.88 97 ALA A O 1
ATOM 688 N N . PRO A 1 98 ? -41.674 -7.004 -51.601 1.00 54.44 98 PRO A N 1
ATOM 689 C CA . PRO A 1 98 ? -41.445 -7.191 -50.164 1.00 54.44 98 PRO A CA 1
ATOM 690 C C . PRO A 1 98 ? -41.744 -8.625 -49.628 1.00 54.44 98 PRO A C 1
ATOM 692 O O . PRO A 1 98 ? -42.310 -9.451 -50.335 1.00 54.44 98 PRO A O 1
ATOM 695 N N . GLU A 1 99 ? -41.432 -8.823 -48.332 1.00 57.41 99 GLU A N 1
ATOM 696 C CA . GLU A 1 99 ? -42.081 -9.717 -47.329 1.00 57.41 99 GLU A CA 1
ATOM 697 C C . GLU A 1 99 ? -41.929 -11.262 -47.408 1.00 57.41 99 GLU A C 1
ATOM 699 O O . GLU A 1 99 ? -41.787 -11.805 -48.500 1.00 57.41 99 GLU A O 1
ATOM 704 N N . PRO A 1 100 ? -42.101 -12.028 -46.293 1.00 56.72 100 PRO A N 1
ATOM 705 C CA . PRO A 1 100 ? -42.082 -11.711 -44.841 1.00 56.72 100 PRO A CA 1
ATOM 706 C C . PRO A 1 100 ? -41.363 -12.802 -43.971 1.00 56.72 100 PRO A C 1
ATOM 708 O O . PRO A 1 100 ? -40.758 -13.723 -44.508 1.00 56.72 100 PRO A O 1
ATOM 711 N N . VAL A 1 101 ? -41.553 -12.747 -42.634 1.00 53.69 101 VAL A N 1
ATOM 712 C CA . VAL A 1 101 ? -41.440 -13.837 -41.613 1.00 53.69 101 VAL A CA 1
ATOM 713 C C . VAL A 1 101 ? -40.139 -13.824 -40.772 1.00 53.69 101 VAL A C 1
ATOM 715 O O . VAL A 1 101 ? -39.080 -14.172 -41.272 1.00 53.69 101 VAL A O 1
ATOM 718 N N . VAL A 1 102 ? -40.162 -13.190 -39.578 1.00 55.50 102 VAL A N 1
ATOM 719 C CA . VAL A 1 102 ? -40.237 -13.802 -38.209 1.00 55.50 102 VAL A CA 1
ATOM 720 C C . VAL A 1 102 ? -38.950 -14.591 -37.892 1.00 55.50 102 VAL A C 1
ATOM 722 O O . VAL A 1 102 ? -38.597 -15.500 -38.622 1.00 55.50 102 VAL A O 1
ATOM 725 N N . GLU A 1 103 ? -38.145 -14.238 -36.886 1.00 56.66 103 GLU A N 1
ATOM 726 C CA . GLU A 1 103 ? -38.459 -14.503 -35.478 1.00 56.66 103 GLU A CA 1
ATOM 727 C C . GLU A 1 103 ? -37.608 -13.648 -34.524 1.00 56.66 103 GLU A C 1
ATOM 729 O O . GLU A 1 103 ? -36.386 -13.557 -34.633 1.00 56.66 103 GLU A O 1
ATOM 734 N N . GLU A 1 104 ? -38.305 -13.018 -33.588 1.00 61.97 104 GLU A N 1
ATOM 735 C CA . GLU A 1 104 ? -37.807 -12.262 -32.448 1.00 61.97 104 GLU A CA 1
ATOM 736 C C . GLU A 1 104 ? -37.268 -13.249 -31.405 1.00 61.97 104 GLU A C 1
ATOM 738 O O . GLU A 1 104 ? -38.038 -13.966 -30.770 1.00 61.97 104 GLU A O 1
ATOM 743 N N . GLN A 1 105 ? -35.946 -13.312 -31.234 1.00 57.50 105 GLN A N 1
ATOM 744 C CA . GLN A 1 105 ? -35.343 -13.875 -30.027 1.00 57.50 105 GLN A CA 1
ATOM 745 C C . GLN A 1 105 ? -34.519 -12.783 -29.343 1.00 57.50 105 GLN A C 1
ATOM 747 O O . GLN A 1 105 ? -33.703 -12.133 -30.005 1.00 57.50 105 GLN A O 1
ATOM 752 N N . PRO A 1 106 ? -34.744 -12.524 -28.045 1.00 54.66 106 PRO A N 1
ATOM 753 C CA . PRO A 1 106 ? -34.061 -11.455 -27.346 1.00 54.66 106 PRO A CA 1
ATOM 754 C C . PRO A 1 106 ? -32.600 -11.856 -27.143 1.00 54.66 106 PRO A C 1
ATOM 756 O O . PRO A 1 106 ? -32.292 -12.758 -26.366 1.00 54.66 106 PRO A O 1
ATOM 759 N N . ILE A 1 107 ? -31.690 -11.161 -27.823 1.00 51.38 107 ILE A N 1
ATOM 760 C CA . ILE A 1 107 ? -30.277 -11.126 -27.447 1.00 51.38 107 ILE A CA 1
ATOM 761 C C . ILE A 1 107 ? -30.146 -10.329 -26.147 1.00 51.38 107 ILE A C 1
ATOM 763 O O . ILE A 1 107 ? -29.911 -9.124 -26.131 1.00 51.38 107 ILE A O 1
ATOM 767 N N . VAL A 1 108 ? -30.344 -11.026 -25.031 1.00 55.22 108 VAL A N 1
ATOM 768 C CA . VAL A 1 108 ? -29.739 -10.648 -23.756 1.00 55.22 108 VAL A CA 1
ATOM 769 C C . VAL A 1 108 ? -28.252 -10.962 -23.902 1.00 55.22 108 VAL A C 1
ATOM 771 O O . VAL A 1 108 ? -27.796 -12.031 -23.517 1.00 55.22 108 VAL A O 1
ATOM 774 N N . GLU A 1 109 ? -27.502 -10.057 -24.530 1.00 58.81 109 GLU A N 1
ATOM 775 C CA . GLU A 1 109 ? -26.041 -10.083 -24.475 1.00 58.81 109 GLU A CA 1
ATOM 776 C C . GLU A 1 109 ? -25.631 -9.472 -23.135 1.00 58.81 109 GLU A C 1
ATOM 778 O O . GLU A 1 109 ? -25.395 -8.275 -22.979 1.00 58.81 109 GLU A O 1
ATOM 783 N N . GLU A 1 110 ? -25.783 -10.337 -22.137 1.00 55.31 110 GLU A N 1
ATOM 784 C CA . GLU A 1 110 ? -24.977 -10.483 -20.938 1.00 55.31 110 GLU A CA 1
ATOM 785 C C . GLU A 1 110 ? -23.925 -9.383 -20.770 1.00 55.31 110 GLU A C 1
ATOM 787 O O . GLU A 1 110 ? -22.848 -9.394 -21.366 1.00 55.31 110 GLU A O 1
ATOM 792 N N . VAL A 1 111 ? -24.257 -8.420 -19.909 1.00 44.56 111 VAL A N 1
ATOM 793 C CA . VAL A 1 111 ? -23.254 -7.607 -19.232 1.00 44.56 111 VAL A CA 1
ATOM 794 C C . VAL A 1 111 ? -22.305 -8.597 -18.571 1.00 44.56 111 VAL A C 1
ATOM 796 O O . VAL A 1 111 ? -22.651 -9.203 -17.559 1.00 44.56 111 VAL A O 1
ATOM 799 N N . TYR A 1 112 ? -21.130 -8.778 -19.171 1.00 57.03 112 TYR A N 1
ATOM 800 C CA . TYR A 1 112 ? -19.986 -9.404 -18.532 1.00 57.03 112 TYR A CA 1
ATOM 801 C C . TYR A 1 112 ? -19.631 -8.536 -17.325 1.00 57.03 112 TYR A C 1
ATOM 803 O O . TYR A 1 112 ? -18.880 -7.566 -17.419 1.00 57.03 112 TYR A O 1
ATOM 811 N N . VAL A 1 113 ? -20.270 -8.840 -16.199 1.00 56.69 113 VAL A N 1
ATOM 812 C CA . VAL A 1 113 ? -19.784 -8.493 -14.875 1.00 56.69 113 VAL A CA 1
ATOM 813 C C . VAL A 1 113 ? -18.555 -9.378 -14.706 1.00 56.69 113 VAL A C 1
ATOM 815 O O . VAL A 1 113 ? -18.716 -10.599 -14.720 1.00 56.69 113 VAL A O 1
ATOM 818 N N . PRO A 1 114 ? -17.333 -8.825 -14.626 1.00 62.59 114 PRO A N 1
ATOM 819 C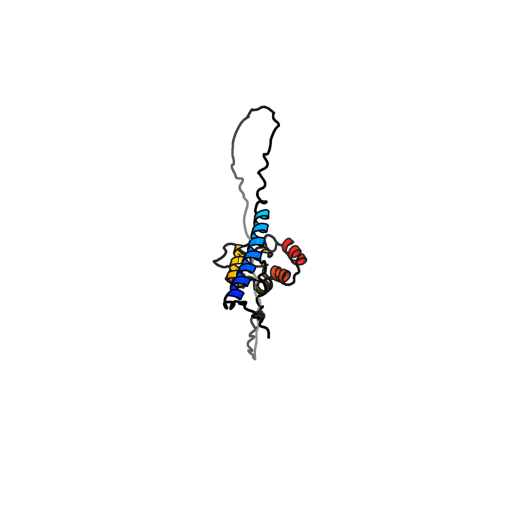 CA . PRO A 1 114 ? -16.187 -9.626 -14.240 1.00 62.59 114 PRO A CA 1
ATOM 820 C C . PRO A 1 114 ? -16.549 -10.298 -12.919 1.00 62.59 114 PRO A C 1
ATOM 822 O O . PRO A 1 114 ? -16.889 -9.612 -11.955 1.00 62.59 114 PRO A O 1
ATOM 825 N N . GLU A 1 115 ? -16.567 -11.625 -12.919 1.00 62.44 115 GLU A N 1
ATOM 826 C CA . GLU A 1 115 ? -16.764 -12.439 -11.731 1.00 62.44 115 GLU A CA 1
ATOM 827 C C . GLU A 1 115 ? -15.642 -12.074 -10.755 1.00 62.44 115 GLU A C 1
ATOM 829 O O . GLU A 1 115 ? -14.483 -12.448 -10.935 1.00 62.44 115 GLU A O 1
ATOM 834 N N . GLU A 1 116 ? -15.977 -11.223 -9.785 1.00 62.44 116 GLU A N 1
ATOM 835 C CA . GLU A 1 116 ? -15.146 -10.915 -8.632 1.00 62.44 116 GLU A CA 1
ATOM 836 C C . GLU A 1 116 ? -14.889 -12.260 -7.941 1.00 62.44 116 GLU A C 1
ATOM 838 O O . GLU A 1 116 ? -15.853 -12.895 -7.494 1.00 62.44 116 GLU A O 1
ATOM 843 N N . PRO A 1 117 ? -13.644 -12.776 -7.927 1.00 62.38 117 PRO A N 1
ATOM 844 C CA . PRO A 1 117 ? -13.387 -14.056 -7.303 1.00 62.38 117 PRO A CA 1
ATOM 845 C C . PRO A 1 117 ? -13.746 -13.886 -5.833 1.00 62.38 117 PRO A C 1
ATOM 847 O O . PRO A 1 117 ? -13.214 -13.007 -5.155 1.00 62.38 117 PRO A O 1
ATOM 850 N N . ALA A 1 118 ? -14.689 -14.700 -5.363 1.00 57.53 118 ALA A N 1
ATOM 851 C CA . ALA A 1 118 ? -15.030 -14.781 -3.957 1.00 57.53 118 ALA A CA 1
ATOM 852 C C . ALA A 1 118 ? -13.739 -15.078 -3.186 1.00 57.53 118 ALA A C 1
ATOM 854 O O . ALA A 1 118 ? -13.222 -16.195 -3.228 1.00 57.53 118 ALA A O 1
ATOM 855 N N . ALA A 1 119 ? -13.195 -14.040 -2.553 1.00 60.69 119 ALA A N 1
ATOM 856 C CA . ALA A 1 119 ? -11.994 -14.120 -1.750 1.00 60.69 119 ALA A CA 1
ATOM 857 C C . ALA A 1 119 ? -12.237 -15.144 -0.638 1.00 60.69 119 ALA A C 1
ATOM 859 O O . ALA A 1 119 ? -13.112 -14.958 0.214 1.00 60.69 119 ALA A O 1
ATOM 860 N N . GLU A 1 120 ? -11.484 -16.244 -0.657 1.00 62.19 120 GLU A N 1
ATOM 861 C CA . GLU A 1 120 ? -11.398 -17.107 0.513 1.00 62.19 120 GLU A CA 1
ATOM 862 C C . GLU A 1 120 ? -10.924 -16.261 1.709 1.00 62.19 120 GLU A C 1
ATOM 864 O O . GLU A 1 120 ? -10.105 -15.353 1.524 1.00 62.19 120 GLU A O 1
ATOM 869 N N . PRO A 1 121 ? -11.433 -16.506 2.931 1.00 62.72 121 PRO A N 1
ATOM 870 C CA . PRO A 1 121 ? -11.011 -15.757 4.105 1.00 62.72 121 PRO A CA 1
ATOM 871 C C . PRO A 1 121 ? -9.497 -15.884 4.298 1.00 62.72 121 PRO A C 1
ATOM 873 O O . PRO A 1 121 ? -8.993 -16.942 4.671 1.00 62.72 121 PRO A O 1
ATOM 876 N N . ILE A 1 122 ? -8.763 -14.803 4.037 1.00 65.31 122 ILE A N 1
ATOM 877 C CA . ILE A 1 122 ? -7.335 -14.733 4.333 1.00 65.31 122 ILE A CA 1
ATOM 878 C C . ILE A 1 122 ? -7.202 -14.628 5.855 1.00 65.31 122 ILE A C 1
ATOM 880 O O . ILE A 1 122 ? -7.513 -13.589 6.443 1.00 65.31 122 ILE A O 1
ATOM 884 N N . GLU A 1 123 ? -6.797 -15.729 6.492 1.00 65.06 123 GLU A N 1
ATOM 885 C CA . GLU A 1 123 ? -6.497 -15.793 7.927 1.00 65.06 123 GLU A CA 1
ATOM 886 C C . GLU A 1 123 ? -5.502 -14.673 8.294 1.00 65.06 123 GLU A C 1
ATOM 888 O O . GLU A 1 123 ? -4.469 -14.531 7.630 1.00 65.06 123 GLU A O 1
ATOM 893 N N . PRO A 1 124 ? -5.779 -13.854 9.326 1.00 58.31 124 PRO A N 1
ATOM 894 C CA . PRO A 1 124 ? -4.894 -12.759 9.693 1.00 58.31 124 PRO A CA 1
ATOM 895 C C . PRO A 1 124 ? -3.593 -13.311 10.295 1.00 58.31 124 PRO A C 1
ATOM 897 O O . PRO A 1 124 ? -3.570 -13.793 11.428 1.00 58.31 124 PRO A O 1
ATOM 900 N N . GLY A 1 125 ? -2.513 -13.248 9.514 1.00 69.06 125 GLY A N 1
ATOM 901 C CA . GLY A 1 125 ? -1.142 -13.480 9.969 1.00 69.06 125 GLY A CA 1
ATOM 902 C C . GLY A 1 125 ? -0.579 -12.314 10.794 1.00 69.06 125 GLY A C 1
ATOM 903 O O . GLY A 1 125 ? -1.291 -11.372 11.144 1.00 69.06 125 GLY A O 1
ATOM 904 N N . GLU A 1 126 ? 0.718 -12.379 11.111 1.00 85.00 126 GLU A N 1
ATOM 905 C CA . GLU A 1 126 ? 1.469 -11.245 11.676 1.00 85.00 126 GLU A CA 1
ATOM 906 C C . GLU A 1 126 ? 1.291 -10.001 10.773 1.00 85.00 126 GLU A C 1
ATOM 908 O O . GLU A 1 126 ? 1.321 -10.149 9.549 1.00 85.00 126 GLU A O 1
ATOM 913 N N . PRO A 1 127 ? 1.091 -8.787 11.325 1.00 93.06 127 PRO A N 1
ATOM 914 C CA . PRO A 1 127 ? 0.932 -7.582 10.516 1.00 93.06 127 PRO A CA 1
ATOM 915 C C . PRO A 1 127 ? 2.165 -7.300 9.648 1.00 93.06 127 PRO A C 1
ATOM 917 O O . PRO A 1 127 ? 3.288 -7.213 10.152 1.00 93.06 127 PRO A O 1
ATOM 920 N N . ASP A 1 128 ? 1.939 -7.069 8.360 1.00 96.75 128 ASP A N 1
ATOM 921 C CA . ASP A 1 128 ? 2.973 -6.700 7.403 1.00 96.75 128 ASP A CA 1
ATOM 922 C C . ASP A 1 128 ? 3.287 -5.200 7.435 1.00 96.75 128 ASP A C 1
ATOM 924 O O . ASP A 1 128 ? 2.471 -4.347 7.801 1.00 96.75 128 ASP A O 1
ATOM 928 N N . ASP A 1 129 ? 4.484 -4.845 6.958 1.00 97.44 129 ASP A N 1
ATOM 929 C CA . ASP A 1 129 ? 4.846 -3.446 6.744 1.00 97.44 129 ASP A CA 1
ATOM 930 C C . ASP A 1 129 ? 4.336 -2.926 5.391 1.00 97.44 129 ASP A C 1
ATOM 932 O O . ASP A 1 129 ? 5.091 -2.803 4.422 1.00 97.44 129 ASP A O 1
ATOM 936 N N . LEU A 1 130 ? 3.055 -2.545 5.337 1.00 98.06 130 LEU A N 1
ATOM 937 C CA . LEU A 1 130 ? 2.425 -1.981 4.134 1.00 98.06 130 LEU A CA 1
ATOM 938 C C . LEU A 1 130 ? 3.128 -0.723 3.590 1.00 98.06 130 LEU A C 1
ATOM 940 O O . LEU A 1 130 ? 2.916 -0.361 2.435 1.00 98.06 130 LEU A O 1
ATOM 944 N N . LYS A 1 131 ? 4.001 -0.063 4.367 1.00 97.88 131 LYS A N 1
ATOM 945 C CA . LYS A 1 131 ? 4.785 1.094 3.894 1.00 97.88 131 LYS A CA 1
ATOM 946 C C . LYS A 1 131 ? 5.864 0.712 2.873 1.00 97.88 131 LYS A C 1
ATOM 948 O O . LYS A 1 131 ? 6.475 1.604 2.291 1.00 97.88 131 LYS A O 1
ATOM 953 N N . ARG A 1 132 ? 6.117 -0.585 2.653 1.00 97.69 132 ARG A N 1
ATOM 954 C CA . ARG A 1 132 ? 6.972 -1.068 1.552 1.00 97.69 132 ARG A CA 1
ATOM 955 C C . ARG A 1 132 ? 6.357 -0.831 0.170 1.00 97.69 132 ARG A C 1
ATOM 957 O O . ARG A 1 132 ? 7.076 -0.851 -0.824 1.00 97.69 132 ARG A O 1
ATOM 964 N N . ILE A 1 133 ? 5.050 -0.589 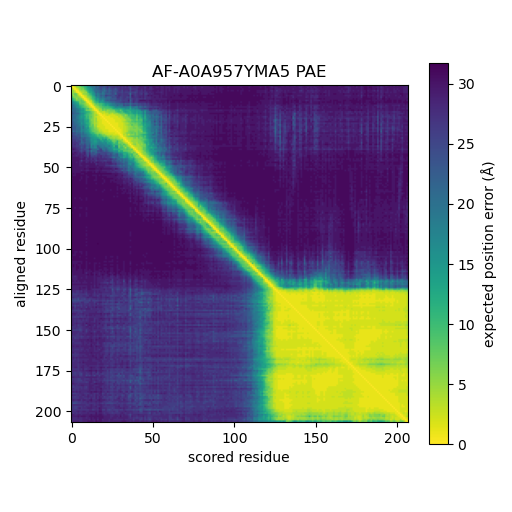0.113 1.00 98.25 133 ILE A N 1
ATOM 965 C CA . ILE A 1 133 ? 4.322 -0.262 -1.109 1.00 98.25 133 ILE A CA 1
ATOM 966 C C . ILE A 1 133 ? 4.469 1.234 -1.401 1.00 98.25 133 ILE A C 1
ATOM 968 O O . ILE A 1 133 ? 4.109 2.088 -0.585 1.00 98.25 133 ILE A O 1
ATOM 972 N N . GLU A 1 134 ? 4.980 1.575 -2.580 1.00 97.38 134 GLU A N 1
ATOM 973 C CA . GLU A 1 134 ? 5.173 2.958 -2.994 1.00 97.38 134 GLU A CA 1
ATOM 974 C C . GLU A 1 134 ? 3.823 3.678 -3.099 1.00 97.38 134 GLU A C 1
ATOM 976 O O . GLU A 1 134 ? 2.911 3.263 -3.816 1.00 97.38 134 GLU A O 1
ATOM 981 N N . GLY A 1 135 ? 3.709 4.791 -2.373 1.00 96.19 135 GLY A N 1
ATOM 982 C CA . GLY A 1 135 ? 2.469 5.553 -2.223 1.00 96.19 135 GLY A CA 1
ATOM 983 C C . GLY A 1 135 ? 1.751 5.306 -0.894 1.00 96.19 135 GLY A C 1
ATOM 984 O O . GLY A 1 135 ? 0.950 6.151 -0.494 1.00 96.19 135 GLY A O 1
ATOM 985 N N . ILE A 1 136 ? 2.088 4.240 -0.156 1.00 97.38 136 ILE A N 1
ATOM 986 C CA . ILE A 1 136 ? 1.564 3.986 1.192 1.00 97.38 136 ILE A CA 1
ATOM 987 C C . ILE A 1 136 ? 2.490 4.609 2.240 1.00 97.38 136 ILE A C 1
ATOM 989 O O . ILE A 1 136 ? 3.516 4.065 2.635 1.00 97.38 136 ILE A O 1
ATOM 993 N N . GLY A 1 137 ? 2.107 5.789 2.729 1.00 95.62 137 GLY A N 1
ATOM 994 C CA . GLY A 1 137 ? 2.766 6.429 3.871 1.00 95.62 137 GLY A CA 1
ATOM 995 C C . GLY A 1 137 ? 2.232 5.946 5.231 1.00 95.62 137 GLY A C 1
ATOM 996 O O . GLY A 1 137 ? 1.192 5.283 5.287 1.00 95.62 137 GLY A O 1
ATOM 997 N N . PRO A 1 138 ? 2.846 6.374 6.357 1.00 96.62 138 PRO A N 1
ATOM 998 C CA . PRO A 1 138 ? 2.419 5.987 7.706 1.00 96.62 138 PRO A CA 1
ATOM 999 C C . PRO A 1 138 ? 0.926 6.225 7.974 1.00 96.62 138 PRO A C 1
ATOM 1001 O O . PRO A 1 138 ? 0.256 5.386 8.572 1.00 96.62 138 PRO A O 1
ATOM 1004 N N . LYS A 1 139 ? 0.372 7.338 7.471 1.00 96.62 139 LYS A N 1
ATOM 1005 C CA . LYS A 1 139 ? -1.052 7.653 7.645 1.00 96.62 139 LYS A CA 1
ATOM 1006 C C . LYS A 1 139 ? -1.969 6.693 6.885 1.00 96.62 139 LYS A C 1
ATOM 1008 O O . LYS A 1 139 ? -2.984 6.297 7.440 1.00 96.62 139 LYS A O 1
ATOM 1013 N N . ILE A 1 140 ? -1.617 6.324 5.654 1.00 97.81 140 ILE A N 1
ATOM 1014 C CA . ILE A 1 140 ? -2.402 5.378 4.849 1.00 97.81 140 ILE A CA 1
ATOM 1015 C C . ILE A 1 140 ? -2.334 3.995 5.495 1.00 97.81 140 ILE A C 1
ATOM 1017 O O . ILE A 1 140 ? -3.380 3.406 5.726 1.00 97.81 140 ILE A O 1
ATOM 1021 N N . SER A 1 141 ? -1.138 3.533 5.889 1.00 97.56 141 SER A N 1
ATOM 1022 C CA . SER A 1 141 ? -0.987 2.239 6.575 1.00 97.56 141 SER A CA 1
ATOM 1023 C C . SER A 1 141 ? -1.830 2.152 7.852 1.00 97.56 141 SER A C 1
ATOM 1025 O O . SER A 1 141 ? -2.469 1.139 8.098 1.00 97.56 141 SER A O 1
ATOM 1027 N N . SER A 1 142 ? -1.914 3.246 8.620 1.00 97.06 142 SER A N 1
ATOM 1028 C CA . SER A 1 142 ? -2.758 3.315 9.817 1.00 97.06 142 SER A CA 1
ATOM 1029 C C . SER A 1 142 ? -4.242 3.201 9.479 1.00 97.06 142 SER A C 1
ATOM 1031 O O . SER A 1 142 ? -4.963 2.503 10.175 1.00 97.06 142 SER A O 1
ATOM 1033 N N . VAL A 1 143 ? -4.706 3.884 8.428 1.00 97.88 143 VAL A N 1
ATOM 1034 C CA . VAL A 1 143 ? -6.120 3.849 8.021 1.00 97.88 143 VAL A CA 1
ATOM 1035 C C . VAL A 1 143 ? -6.509 2.475 7.472 1.00 97.88 143 VAL A C 1
ATOM 1037 O O . VAL A 1 143 ? -7.604 2.008 7.756 1.00 97.88 143 VAL A O 1
ATOM 1040 N N . LEU A 1 144 ? -5.618 1.826 6.720 1.00 97.56 144 LEU A N 1
ATOM 1041 C CA . LEU A 1 144 ? -5.823 0.459 6.237 1.00 97.56 144 LEU A CA 1
ATOM 1042 C C . LEU A 1 144 ? -5.894 -0.531 7.408 1.00 97.56 144 LEU A C 1
ATOM 1044 O O . LEU A 1 144 ? -6.816 -1.338 7.471 1.00 97.56 144 LEU A O 1
ATOM 1048 N N . ALA A 1 145 ? -4.995 -0.398 8.388 1.00 96.75 145 ALA A N 1
ATOM 1049 C CA . ALA A 1 145 ? -5.006 -1.231 9.586 1.00 96.75 145 ALA A CA 1
ATOM 1050 C C . ALA A 1 145 ? -6.264 -1.025 10.453 1.00 96.75 145 ALA A C 1
ATOM 1052 O O . ALA A 1 145 ? -6.778 -1.988 11.015 1.00 96.75 145 ALA A O 1
ATOM 1053 N N . GLU A 1 146 ? -6.788 0.205 10.541 1.00 96.75 146 GLU A N 1
ATOM 1054 C CA . GLU A 1 146 ? -8.075 0.500 11.199 1.00 96.75 146 GLU A CA 1
ATOM 1055 C C . GLU A 1 146 ? -9.253 -0.241 10.540 1.00 96.75 146 GLU A C 1
ATOM 1057 O O . GLU A 1 146 ? -10.223 -0.565 11.224 1.00 96.75 146 GLU A O 1
ATOM 1062 N N . ASP A 1 147 ? -9.157 -0.528 9.240 1.00 95.88 147 ASP A N 1
ATOM 1063 C CA . ASP A 1 147 ? -10.138 -1.293 8.460 1.00 95.88 147 ASP A CA 1
ATOM 1064 C C . ASP A 1 147 ? -9.830 -2.808 8.424 1.00 95.88 147 ASP A C 1
ATOM 1066 O O . ASP A 1 147 ? -10.516 -3.577 7.760 1.00 95.88 147 ASP A O 1
ATOM 1070 N N . GLY A 1 148 ? -8.801 -3.262 9.153 1.00 95.12 148 GLY A N 1
ATOM 1071 C CA . GLY A 1 148 ? -8.401 -4.672 9.228 1.00 95.12 148 GLY A CA 1
ATOM 1072 C C . GLY A 1 148 ? -7.493 -5.150 8.092 1.00 95.12 148 GLY A C 1
ATOM 1073 O O . GLY A 1 148 ? -7.158 -6.332 8.045 1.00 95.12 148 GLY A O 1
ATOM 1074 N N . ILE A 1 149 ? -7.056 -4.249 7.209 1.00 97.19 149 ILE A N 1
ATOM 1075 C CA . ILE A 1 149 ? -6.125 -4.539 6.115 1.00 97.19 149 ILE A CA 1
ATOM 1076 C C . ILE A 1 149 ? -4.707 -4.366 6.659 1.00 97.19 149 ILE A C 1
ATOM 1078 O O . ILE A 1 149 ? -4.152 -3.265 6.681 1.00 97.19 149 ILE A O 1
ATOM 1082 N N . ILE A 1 150 ? -4.146 -5.462 7.161 1.00 96.81 150 ILE A N 1
ATOM 1083 C CA . ILE A 1 150 ? -2.862 -5.491 7.872 1.00 96.81 150 ILE A CA 1
ATOM 1084 C C . ILE A 1 150 ? -1.800 -6.346 7.178 1.00 96.81 150 ILE A C 1
ATOM 1086 O O . ILE A 1 150 ? -0.652 -6.304 7.600 1.00 96.81 150 ILE A O 1
ATOM 1090 N N . THR A 1 151 ? -2.149 -7.096 6.129 1.00 97.88 151 THR A N 1
ATOM 1091 C CA . THR A 1 151 ? -1.203 -7.937 5.371 1.00 97.88 151 THR A CA 1
ATOM 1092 C C . THR A 1 151 ? -1.100 -7.521 3.905 1.00 97.88 151 THR A C 1
ATOM 1094 O O . THR A 1 151 ? -2.043 -6.956 3.338 1.00 97.88 151 THR A O 1
ATOM 1097 N N . PHE A 1 152 ? 0.025 -7.832 3.257 1.00 98.00 152 PHE A N 1
ATOM 1098 C CA . PHE A 1 152 ? 0.193 -7.653 1.814 1.00 98.00 152 PHE A CA 1
ATOM 1099 C C . PHE A 1 152 ? -0.828 -8.482 1.036 1.00 98.00 152 PHE A C 1
ATOM 1101 O O . PHE A 1 152 ? -1.394 -7.989 0.067 1.00 98.00 152 PHE A O 1
ATOM 1108 N N . ALA A 1 153 ? -1.124 -9.701 1.495 1.00 97.38 153 ALA A N 1
ATOM 1109 C CA . ALA A 1 153 ? -2.097 -10.585 0.858 1.00 97.38 153 ALA A CA 1
ATOM 1110 C C . ALA A 1 153 ? -3.515 -9.987 0.855 1.00 97.38 153 ALA A C 1
ATOM 1112 O O . ALA A 1 153 ? -4.192 -10.010 -0.170 1.00 97.38 153 ALA A O 1
ATOM 1113 N N . GLN A 1 154 ? -3.947 -9.386 1.970 1.00 97.44 154 GLN A N 1
ATOM 1114 C CA . GLN A 1 154 ? -5.231 -8.680 2.035 1.00 97.44 154 GLN A CA 1
ATOM 1115 C C . GLN A 1 154 ? -5.264 -7.488 1.078 1.00 97.44 154 GLN A C 1
ATOM 1117 O O . GLN A 1 154 ? -6.227 -7.327 0.339 1.00 97.44 154 GLN A O 1
ATOM 1122 N N . LEU A 1 155 ? -4.206 -6.673 1.055 1.00 97.81 155 LEU A N 1
ATOM 1123 C CA . LEU A 1 155 ? -4.135 -5.512 0.169 1.00 97.81 155 LEU A CA 1
ATOM 1124 C C . LEU A 1 155 ? -4.085 -5.912 -1.318 1.00 97.81 155 LEU A C 1
ATOM 1126 O O . LEU A 1 155 ? -4.671 -5.229 -2.153 1.00 97.81 155 LEU A O 1
ATOM 1130 N N . ALA A 1 156 ? -3.414 -7.019 -1.643 1.00 97.88 156 ALA A N 1
ATOM 1131 C CA . ALA A 1 156 ? -3.326 -7.580 -2.991 1.00 97.88 156 ALA A CA 1
ATOM 1132 C C . ALA A 1 156 ? -4.671 -8.117 -3.500 1.00 97.88 156 ALA A C 1
ATOM 1134 O O . ALA A 1 156 ? -4.949 -8.044 -4.694 1.00 97.88 156 ALA A O 1
ATOM 1135 N N . ALA A 1 157 ? -5.506 -8.636 -2.597 1.00 97.31 157 ALA A N 1
ATOM 1136 C CA . ALA A 1 157 ? -6.839 -9.135 -2.920 1.00 97.31 157 ALA A CA 1
ATOM 1137 C C . ALA A 1 157 ? -7.864 -8.015 -3.175 1.00 97.31 157 ALA A C 1
ATOM 1139 O O . ALA A 1 157 ? -8.949 -8.285 -3.687 1.00 97.31 157 ALA A O 1
ATOM 1140 N N . MET A 1 158 ? -7.544 -6.766 -2.825 1.00 97.69 158 MET A N 1
ATOM 1141 C CA . MET A 1 158 ? -8.443 -5.633 -3.020 1.00 97.69 158 MET A CA 1
ATOM 1142 C C . MET A 1 158 ? -8.290 -5.001 -4.400 1.00 97.69 158 MET A C 1
ATOM 1144 O O . MET A 1 158 ? -7.204 -4.914 -4.973 1.00 97.69 158 MET A O 1
ATOM 1148 N N . THR A 1 159 ? -9.382 -4.437 -4.902 1.00 97.94 159 THR A N 1
ATOM 1149 C CA . THR A 1 159 ? -9.350 -3.569 -6.080 1.00 97.94 159 THR A CA 1
ATOM 1150 C C . THR A 1 159 ? -8.930 -2.139 -5.708 1.00 97.94 159 THR A C 1
ATOM 1152 O O . THR A 1 159 ? -9.149 -1.693 -4.574 1.00 97.94 159 THR A O 1
ATOM 1155 N N . PRO A 1 160 ? -8.384 -1.348 -6.656 1.00 97.31 160 PRO A N 1
ATOM 1156 C CA . PRO A 1 160 ? -8.092 0.065 -6.413 1.00 97.31 160 PRO A CA 1
ATOM 1157 C C . PRO A 1 160 ? -9.313 0.866 -5.935 1.00 97.31 160 PRO A C 1
ATOM 1159 O O . PRO A 1 160 ? -9.159 1.807 -5.158 1.00 97.31 160 PRO A O 1
ATOM 1162 N N . ASP A 1 161 ? -10.520 0.496 -6.374 1.00 97.62 161 ASP A N 1
ATOM 1163 C CA . ASP A 1 161 ? -11.766 1.152 -5.967 1.00 97.62 161 ASP A CA 1
ATOM 1164 C C . ASP A 1 161 ? -12.160 0.829 -4.525 1.00 97.62 161 ASP A C 1
ATOM 1166 O O . ASP A 1 161 ? -12.488 1.750 -3.778 1.00 97.62 161 ASP A O 1
ATOM 1170 N N . GLN A 1 162 ? -12.026 -0.427 -4.091 1.00 97.88 162 GLN A N 1
ATOM 1171 C CA . GLN A 1 162 ? -12.233 -0.807 -2.687 1.00 97.88 162 GLN A CA 1
ATOM 1172 C C . GLN A 1 162 ? -11.256 -0.066 -1.767 1.00 97.88 162 GLN A C 1
ATOM 1174 O O . GLN A 1 162 ? -11.651 0.523 -0.762 1.00 97.88 162 GLN A O 1
ATOM 1179 N N . ILE A 1 163 ? -9.974 -0.007 -2.144 1.00 97.94 163 ILE A N 1
ATOM 1180 C CA . ILE A 1 163 ? -8.963 0.741 -1.382 1.00 97.94 163 ILE A CA 1
ATOM 1181 C C . ILE A 1 163 ? -9.323 2.233 -1.341 1.00 97.94 163 ILE A C 1
ATOM 1183 O O . ILE A 1 163 ? -9.200 2.894 -0.307 1.00 97.94 163 ILE A O 1
ATOM 1187 N N . ARG A 1 164 ? -9.786 2.792 -2.463 1.00 97.56 164 ARG A N 1
ATOM 1188 C CA . ARG A 1 164 ? -10.212 4.191 -2.548 1.00 97.56 164 ARG A CA 1
ATOM 1189 C C . ARG A 1 164 ? -11.399 4.478 -1.638 1.00 97.56 164 ARG A C 1
ATOM 1191 O O . ARG A 1 164 ? -11.403 5.531 -1.001 1.00 97.56 164 ARG A O 1
ATOM 1198 N N . GLU A 1 165 ? -12.363 3.573 -1.540 1.00 97.12 165 GLU A N 1
ATOM 1199 C CA . GLU A 1 165 ? -13.502 3.700 -0.631 1.00 97.12 165 GLU A CA 1
ATOM 1200 C C . GLU A 1 165 ? -13.045 3.773 0.832 1.00 97.12 165 GLU A C 1
ATOM 1202 O O . GLU A 1 165 ? -13.395 4.727 1.531 1.00 97.12 165 GLU A O 1
ATOM 1207 N N . VAL A 1 166 ? -12.157 2.867 1.255 1.00 96.81 166 VAL A N 1
ATOM 1208 C CA . VAL A 1 166 ? -11.593 2.836 2.619 1.00 96.81 166 VAL A CA 1
ATOM 1209 C C . VAL A 1 166 ? -10.879 4.146 2.981 1.00 96.81 166 VAL A C 1
ATOM 1211 O O . VAL A 1 166 ? -10.974 4.645 4.106 1.00 96.81 166 VAL A O 1
ATOM 1214 N N . LEU A 1 167 ? -10.159 4.739 2.027 1.00 96.44 167 LEU A N 1
ATOM 1215 C CA . LEU A 1 167 ? -9.351 5.942 2.261 1.00 96.44 167 LEU A CA 1
ATOM 1216 C C . LEU A 1 167 ? -10.127 7.252 2.103 1.00 96.44 167 LEU A C 1
ATOM 1218 O O . LEU A 1 167 ? -9.671 8.302 2.580 1.00 96.44 167 LEU A O 1
ATOM 1222 N N . THR A 1 168 ? -11.279 7.219 1.436 1.00 96.12 168 THR A N 1
ATOM 1223 C CA . THR A 1 168 ? -12.066 8.414 1.129 1.00 96.12 168 THR A CA 1
ATOM 1224 C C . THR A 1 168 ? -12.506 9.116 2.414 1.00 96.12 168 THR A C 1
ATOM 1226 O O . THR A 1 168 ? -12.982 8.510 3.369 1.00 96.12 168 THR A O 1
ATOM 1229 N N . GLY A 1 169 ? -12.286 10.433 2.478 1.00 94.94 169 GLY A N 1
ATOM 1230 C CA . GLY A 1 169 ? -12.578 11.246 3.665 1.00 94.94 169 GLY A CA 1
ATOM 1231 C C . GLY A 1 169 ? -11.579 11.094 4.822 1.00 94.94 169 GLY A C 1
ATOM 1232 O O . GLY A 1 169 ? -11.567 11.940 5.715 1.00 94.94 169 GLY A O 1
ATOM 1233 N N . ARG A 1 170 ? -10.695 10.086 4.788 1.00 95.75 170 ARG A N 1
ATOM 1234 C CA . ARG A 1 170 ? -9.645 9.844 5.795 1.00 95.75 170 ARG A CA 1
ATOM 1235 C C . ARG A 1 170 ? -8.263 10.323 5.329 1.00 95.75 170 ARG A C 1
ATOM 1237 O O . ARG A 1 170 ? -7.452 10.762 6.148 1.00 95.75 170 ARG A O 1
ATOM 1244 N N . VAL A 1 171 ? -8.001 10.291 4.019 1.00 95.25 171 VAL A N 1
ATOM 1245 C CA . VAL A 1 171 ? -6.753 10.745 3.380 1.00 95.25 171 VAL A CA 1
ATOM 1246 C C . VAL A 1 171 ? -7.073 11.682 2.212 1.00 95.25 171 VAL A C 1
ATOM 1248 O O . VAL A 1 171 ? -8.011 11.452 1.459 1.00 95.25 171 VAL A O 1
ATOM 1251 N N . ARG A 1 172 ? -6.314 12.779 2.062 1.00 91.25 172 ARG A N 1
ATOM 1252 C CA . ARG A 1 172 ? -6.579 13.803 1.027 1.00 91.25 172 ARG A CA 1
ATOM 1253 C C . ARG A 1 172 ? -5.954 13.500 -0.329 1.00 91.25 172 ARG A C 1
ATOM 1255 O O . ARG A 1 172 ? -6.524 13.869 -1.347 1.00 91.25 172 ARG A O 1
ATOM 1262 N N . LEU A 1 173 ? -4.758 12.918 -0.332 1.00 90.38 173 LEU A N 1
ATOM 1263 C CA . LEU A 1 173 ? -3.976 12.694 -1.541 1.00 90.38 173 LEU A CA 1
ATOM 1264 C C . LEU A 1 173 ? -3.448 11.265 -1.519 1.00 90.38 173 LEU A C 1
ATOM 1266 O O . LEU A 1 173 ? -2.611 10.929 -0.685 1.00 90.38 173 LEU A O 1
ATOM 1270 N N . PHE A 1 174 ? -3.976 10.438 -2.410 1.00 94.50 174 PHE A N 1
ATOM 1271 C CA . PHE A 1 174 ? -3.595 9.043 -2.568 1.00 94.50 174 PHE A CA 1
ATOM 1272 C C . PHE A 1 174 ? -3.932 8.590 -3.993 1.00 94.50 174 PHE A C 1
ATOM 1274 O O . PHE A 1 174 ? -4.798 9.169 -4.652 1.00 94.50 174 PHE A O 1
ATOM 1281 N N . ASN A 1 175 ? -3.230 7.570 -4.472 1.00 95.56 175 ASN A N 1
ATOM 1282 C CA . ASN A 1 175 ? -3.547 6.877 -5.713 1.00 95.56 175 ASN A CA 1
ATOM 1283 C C . ASN A 1 175 ? -3.280 5.381 -5.473 1.00 95.56 175 ASN A C 1
ATOM 1285 O O . ASN A 1 175 ? -2.116 5.031 -5.293 1.00 95.56 175 ASN A O 1
ATOM 1289 N N . PRO A 1 176 ? -4.323 4.534 -5.431 1.00 96.75 176 PRO A N 1
ATOM 1290 C CA . PRO A 1 176 ? -4.184 3.109 -5.161 1.00 96.75 176 PRO A CA 1
ATOM 1291 C C . PRO A 1 176 ? -4.005 2.257 -6.426 1.00 96.75 176 PRO A C 1
ATOM 1293 O O . PRO A 1 176 ? -4.008 1.036 -6.329 1.00 96.75 176 PRO A O 1
ATOM 1296 N N . ASP A 1 177 ? -3.855 2.857 -7.613 1.00 97.19 177 ASP A N 1
ATOM 1297 C CA . ASP A 1 177 ? -3.960 2.156 -8.905 1.00 97.19 177 ASP A CA 1
ATOM 1298 C C . ASP A 1 177 ? -2.887 1.070 -9.105 1.00 97.19 177 ASP A C 1
ATOM 1300 O O . ASP A 1 177 ? -3.058 0.177 -9.935 1.00 97.19 177 ASP A O 1
ATOM 1304 N N . THR A 1 178 ? -1.774 1.150 -8.373 1.00 98.00 178 THR A N 1
ATOM 1305 C CA . THR A 1 178 ? -0.668 0.177 -8.419 1.00 98.00 178 THR A CA 1
ATOM 1306 C C . THR A 1 178 ? -0.500 -0.604 -7.119 1.00 98.00 178 THR A C 1
ATOM 1308 O O . THR A 1 178 ? 0.318 -1.518 -7.065 1.00 98.00 178 THR A O 1
ATOM 1311 N N . TRP A 1 179 ? -1.233 -0.262 -6.056 1.00 98.19 179 TRP A N 1
ATOM 1312 C CA . TRP A 1 179 ? -0.998 -0.854 -4.739 1.00 98.19 179 TRP A CA 1
ATOM 1313 C C . TRP A 1 179 ? -1.323 -2.345 -4.679 1.00 98.19 179 TRP A C 1
ATOM 1315 O O . TRP A 1 179 ? -0.493 -3.059 -4.122 1.00 98.19 179 TRP A O 1
ATOM 1325 N N . PRO A 1 180 ? -2.428 -2.846 -5.271 1.00 98.44 180 PRO A N 1
ATOM 1326 C CA . PRO A 1 180 ? -2.693 -4.284 -5.291 1.00 98.44 180 PRO A CA 1
ATOM 1327 C C . PRO A 1 180 ? -1.583 -5.079 -5.985 1.00 98.44 180 PRO A C 1
ATOM 1329 O O . PRO A 1 180 ? -1.152 -6.111 -5.486 1.00 98.44 180 PRO A O 1
ATOM 1332 N N . GLU A 1 181 ? -1.059 -4.563 -7.100 1.00 98.31 181 GLU A N 1
ATOM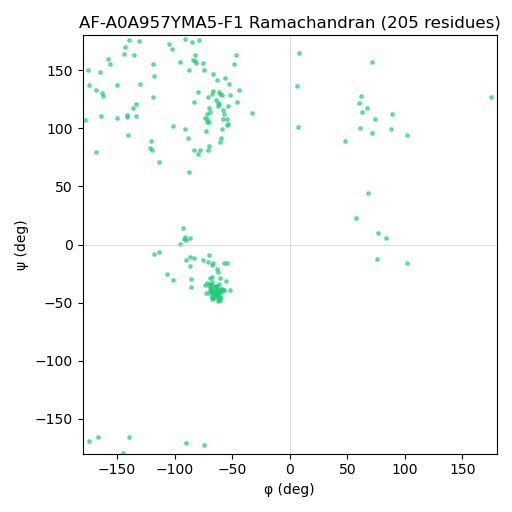 1333 C CA . GLU A 1 181 ? 0.002 -5.214 -7.880 1.00 98.31 181 GLU A CA 1
ATOM 1334 C C . GLU A 1 181 ? 1.331 -5.247 -7.110 1.00 98.31 181 GLU A C 1
ATOM 1336 O O . GLU A 1 181 ? 1.970 -6.292 -7.004 1.00 98.31 181 GLU A O 1
ATOM 1341 N N . GLN A 1 182 ? 1.714 -4.127 -6.488 1.00 98.50 182 GLN A N 1
ATOM 1342 C CA . GLN A 1 182 ? 2.877 -4.079 -5.600 1.00 98.50 182 GLN A CA 1
ATOM 1343 C C . GLN A 1 182 ? 2.710 -5.011 -4.386 1.00 98.50 182 GLN A C 1
ATOM 1345 O O . GLN A 1 182 ? 3.657 -5.679 -3.974 1.00 98.50 182 GLN A O 1
ATOM 1350 N N . ALA A 1 183 ? 1.508 -5.057 -3.804 1.00 98.44 183 ALA A N 1
ATOM 1351 C CA . ALA A 1 183 ? 1.207 -5.889 -2.647 1.00 98.44 183 ALA A CA 1
ATOM 1352 C C . ALA A 1 183 ? 1.234 -7.380 -2.995 1.00 98.44 183 ALA A C 1
ATOM 1354 O O . ALA A 1 183 ? 1.711 -8.165 -2.186 1.00 98.44 183 ALA A O 1
ATOM 1355 N N . ALA A 1 184 ? 0.812 -7.767 -4.201 1.00 98.50 184 ALA A N 1
ATOM 1356 C CA . ALA A 1 184 ? 0.919 -9.144 -4.675 1.00 98.50 184 ALA A CA 1
ATOM 1357 C C . ALA A 1 184 ? 2.386 -9.597 -4.739 1.00 98.50 184 ALA A C 1
ATOM 1359 O O . ALA A 1 184 ? 2.731 -10.648 -4.206 1.00 98.50 184 ALA A O 1
ATOM 1360 N N . LEU A 1 185 ? 3.276 -8.762 -5.291 1.00 98.56 185 LEU A N 1
ATOM 1361 C CA . LEU A 1 185 ? 4.716 -9.052 -5.321 1.00 98.56 185 LEU A CA 1
ATOM 1362 C C . LEU A 1 185 ? 5.303 -9.181 -3.908 1.00 98.56 185 LEU A C 1
ATOM 1364 O O . LEU A 1 185 ? 6.099 -10.081 -3.650 1.00 98.56 185 LEU A O 1
ATOM 1368 N N . ALA A 1 186 ? 4.890 -8.311 -2.983 1.00 98.00 186 ALA A N 1
ATOM 1369 C CA . ALA A 1 186 ? 5.317 -8.373 -1.587 1.00 98.00 186 ALA A CA 1
ATOM 1370 C C . ALA A 1 186 ? 4.783 -9.620 -0.856 1.00 98.00 186 ALA A C 1
ATOM 1372 O O . ALA A 1 186 ? 5.522 -10.237 -0.095 1.00 98.00 186 ALA A O 1
ATOM 1373 N N . ALA A 1 187 ? 3.530 -10.011 -1.106 1.00 97.62 187 ALA A N 1
ATOM 1374 C CA . ALA A 1 187 ? 2.899 -11.197 -0.522 1.00 97.62 187 ALA A CA 1
ATOM 1375 C C . ALA A 1 187 ? 3.531 -12.509 -1.018 1.00 97.62 187 ALA A C 1
ATOM 1377 O O . ALA A 1 187 ? 3.525 -13.505 -0.301 1.00 97.62 187 ALA A O 1
ATOM 1378 N N . GLU A 1 188 ? 4.086 -12.503 -2.231 1.00 97.38 188 GLU A N 1
ATOM 1379 C CA . GLU A 1 188 ? 4.828 -13.622 -2.824 1.00 97.38 188 GLU A CA 1
ATOM 1380 C C . GLU A 1 188 ? 6.326 -13.630 -2.449 1.00 97.38 188 GLU A C 1
ATOM 1382 O O . GLU A 1 188 ? 7.083 -14.433 -2.993 1.00 97.38 188 GLU A O 1
ATOM 1387 N N . ASP A 1 189 ? 6.782 -12.730 -1.566 1.00 97.56 189 ASP A N 1
ATOM 1388 C CA . ASP A 1 189 ? 8.201 -12.528 -1.226 1.00 97.56 189 ASP A CA 1
ATOM 1389 C C . ASP A 1 189 ? 9.103 -12.180 -2.434 1.00 97.56 189 ASP A C 1
ATOM 1391 O O . ASP A 1 189 ? 10.328 -12.343 -2.407 1.00 97.56 189 ASP A O 1
ATOM 1395 N N . ARG A 1 190 ? 8.522 -11.639 -3.510 1.00 98.25 190 ARG A N 1
ATOM 1396 C CA . ARG A 1 190 ? 9.226 -11.248 -4.743 1.00 98.25 190 ARG A CA 1
ATOM 1397 C C . ARG A 1 190 ? 9.759 -9.823 -4.645 1.00 98.25 190 ARG A C 1
ATOM 1399 O O . ARG A 1 190 ? 9.388 -8.928 -5.404 1.00 98.25 190 ARG A O 1
ATOM 1406 N N . TRP A 1 191 ? 10.654 -9.617 -3.686 1.00 98.00 191 TRP A N 1
ATOM 1407 C CA . TRP A 1 191 ? 11.199 -8.300 -3.347 1.00 98.00 191 TRP A CA 1
ATOM 1408 C C . TRP A 1 191 ? 11.985 -7.649 -4.491 1.00 98.00 191 TRP A C 1
ATOM 1410 O O . TRP A 1 191 ? 11.843 -6.448 -4.711 1.00 98.00 191 TRP A O 1
ATOM 1420 N N . ASP A 1 192 ? 12.762 -8.427 -5.248 1.00 98.19 192 ASP A N 1
ATOM 1421 C CA . ASP A 1 192 ? 13.520 -7.909 -6.396 1.00 98.19 192 ASP A CA 1
ATOM 1422 C C . ASP A 1 192 ? 12.587 -7.424 -7.517 1.00 98.19 192 ASP A C 1
ATOM 1424 O O . ASP A 1 192 ? 12.794 -6.350 -8.085 1.00 98.19 192 ASP A O 1
ATOM 1428 N N . ASP A 1 193 ? 11.513 -8.172 -7.786 1.00 98.19 193 ASP A N 1
ATOM 1429 C CA . ASP A 1 193 ? 10.510 -7.797 -8.785 1.00 98.19 193 ASP A CA 1
ATOM 1430 C C . ASP A 1 193 ? 9.704 -6.572 -8.340 1.00 98.19 193 ASP A C 1
ATOM 1432 O O . ASP A 1 193 ? 9.383 -5.719 -9.166 1.00 98.19 193 ASP A O 1
ATOM 1436 N N . LEU A 1 194 ? 9.410 -6.446 -7.040 1.00 98.25 194 LEU A N 1
ATOM 1437 C CA . LEU A 1 194 ? 8.772 -5.253 -6.484 1.00 98.25 194 LEU A CA 1
ATOM 1438 C C . LEU A 1 194 ? 9.639 -4.011 -6.699 1.00 98.25 194 LEU A C 1
ATOM 1440 O O . LEU A 1 194 ? 9.127 -2.987 -7.146 1.00 98.25 194 LEU A O 1
ATOM 1444 N N . VAL A 1 195 ? 10.941 -4.099 -6.418 1.00 98.06 195 VAL A N 1
ATOM 1445 C CA . VAL A 1 195 ? 11.872 -2.985 -6.644 1.00 98.06 195 VAL A CA 1
ATOM 1446 C C . VAL A 1 195 ? 11.934 -2.638 -8.129 1.00 98.06 195 VAL A C 1
ATOM 1448 O O . VAL A 1 195 ? 11.754 -1.476 -8.485 1.00 98.06 195 VAL A O 1
ATOM 1451 N N . ALA A 1 196 ? 12.105 -3.634 -9.004 1.00 98.00 196 ALA A N 1
ATOM 1452 C CA . ALA A 1 196 ? 12.124 -3.417 -10.449 1.00 98.00 196 ALA A CA 1
ATOM 1453 C C . ALA A 1 196 ? 10.819 -2.779 -10.953 1.00 98.00 196 ALA A C 1
ATOM 1455 O O . ALA A 1 196 ? 10.846 -1.895 -11.807 1.00 98.00 196 ALA A O 1
ATOM 1456 N N . PHE A 1 197 ? 9.673 -3.184 -10.402 1.00 97.44 197 PHE A N 1
ATOM 1457 C CA . PHE A 1 197 ? 8.387 -2.580 -10.723 1.00 97.44 197 PHE A CA 1
ATOM 1458 C C . PHE A 1 197 ? 8.315 -1.123 -10.253 1.00 97.44 197 PHE A C 1
ATOM 1460 O O . PHE A 1 197 ? 7.948 -0.254 -11.043 1.00 97.44 197 PHE A O 1
ATOM 1467 N N . GLN A 1 198 ? 8.732 -0.826 -9.021 1.00 97.19 198 GLN A N 1
ATOM 1468 C CA . GLN A 1 198 ? 8.762 0.532 -8.460 1.00 97.19 198 GLN A CA 1
ATOM 1469 C C . GLN A 1 198 ? 9.680 1.480 -9.243 1.00 97.19 198 GLN A C 1
ATOM 1471 O O . GLN A 1 198 ? 9.339 2.645 -9.427 1.00 97.19 198 GLN A O 1
ATOM 1476 N N . GLU A 1 199 ? 10.792 0.995 -9.803 1.00 97.06 199 GLU A N 1
ATOM 1477 C CA . GLU A 1 199 ? 11.658 1.802 -10.678 1.00 97.06 199 GLU A CA 1
ATOM 1478 C C . GLU A 1 199 ? 10.951 2.280 -11.960 1.00 97.06 199 GLU A C 1
ATOM 1480 O O . GLU A 1 199 ? 11.335 3.298 -12.540 1.00 97.06 199 GLU A O 1
ATOM 1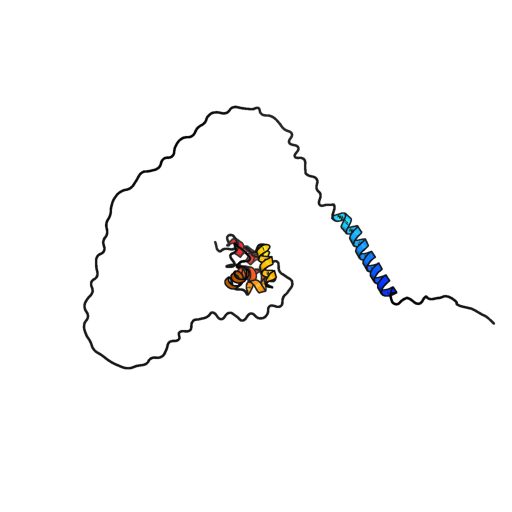485 N N . THR A 1 200 ? 9.896 1.583 -12.396 1.00 96.06 200 THR A N 1
ATOM 1486 C CA . THR A 1 200 ? 9.056 2.014 -13.528 1.00 96.06 200 THR A CA 1
ATOM 1487 C C . THR A 1 200 ? 7.983 3.031 -13.133 1.00 96.06 200 THR A C 1
ATOM 1489 O O . THR A 1 200 ? 7.345 3.627 -14.007 1.00 96.06 200 THR A O 1
ATOM 1492 N N . LEU A 1 201 ? 7.764 3.241 -11.832 1.00 95.44 201 LEU A N 1
ATOM 1493 C CA . LEU A 1 201 ? 6.743 4.135 -11.304 1.00 95.44 201 LEU A CA 1
ATOM 1494 C C . LEU A 1 201 ? 7.311 5.524 -10.999 1.00 95.44 201 LEU A C 1
ATOM 1496 O O . LEU A 1 201 ? 8.496 5.742 -10.760 1.00 95.44 201 LEU A O 1
ATOM 1500 N N . LYS A 1 202 ? 6.415 6.510 -10.985 1.00 91.50 202 LYS A N 1
ATOM 1501 C CA . LYS A 1 202 ? 6.690 7.884 -10.573 1.00 91.50 202 LYS A CA 1
ATOM 1502 C C . LYS A 1 202 ? 5.805 8.266 -9.393 1.00 91.50 202 LYS A C 1
ATOM 1504 O O . LYS A 1 202 ? 4.716 8.825 -9.565 1.00 91.50 202 LYS A O 1
ATOM 1509 N N . GLY A 1 203 ? 6.279 8.000 -8.179 1.00 84.75 203 GLY A N 1
ATOM 1510 C CA . GLY A 1 203 ? 5.515 8.270 -6.960 1.00 84.75 203 GLY A CA 1
ATOM 1511 C C . GLY A 1 203 ? 4.298 7.351 -6.847 1.00 84.75 203 GLY A C 1
ATOM 1512 O O . GLY A 1 203 ? 3.195 7.841 -6.603 1.00 84.75 203 GLY A O 1
ATOM 1513 N N . GLY A 1 204 ? 4.484 6.060 -7.130 1.00 87.19 204 GLY A N 1
ATOM 1514 C CA . GLY A 1 204 ? 3.461 5.011 -7.085 1.00 87.19 204 GLY A CA 1
ATOM 1515 C C . GLY A 1 204 ? 2.489 5.021 -8.269 1.00 87.19 204 GLY A C 1
ATOM 1516 O O . GLY A 1 204 ? 1.473 4.333 -8.245 1.00 87.19 204 GLY A O 1
ATOM 1517 N N . ARG A 1 205 ? 2.762 5.813 -9.310 1.00 88.88 205 ARG A N 1
ATOM 1518 C CA . ARG A 1 205 ? 1.917 5.943 -10.508 1.00 88.88 205 ARG A CA 1
ATOM 1519 C C . ARG A 1 205 ? 2.681 5.500 -11.744 1.00 88.88 205 ARG A C 1
ATOM 1521 O O . ARG A 1 205 ? 3.878 5.749 -11.826 1.00 88.88 205 ARG A O 1
ATOM 1528 N N . ARG A 1 206 ? 1.990 4.889 -12.708 1.00 89.38 206 ARG A N 1
ATOM 1529 C CA . ARG A 1 206 ? 2.591 4.523 -14.001 1.00 89.38 206 ARG A CA 1
ATOM 1530 C C . ARG A 1 206 ? 3.133 5.793 -14.683 1.00 89.38 206 ARG A C 1
ATOM 1532 O O . ARG A 1 206 ? 2.434 6.811 -14.692 1.00 89.38 206 ARG A O 1
ATOM 1539 N N . ALA A 1 207 ? 4.400 5.738 -15.104 1.00 79.44 207 ALA A N 1
ATOM 1540 C CA . ALA A 1 207 ? 5.167 6.870 -15.633 1.00 79.44 207 ALA A CA 1
ATOM 1541 C C . ALA A 1 207 ? 4.674 7.367 -16.999 1.00 79.44 207 ALA A C 1
ATOM 1543 O O . ALA A 1 207 ? 4.092 6.561 -17.759 1.00 79.44 207 ALA A O 1
#

Mean predicted aligned error: 22.41 Å

Sequence (207 aa):
MILIASTLAQNGFPQNAGLIVVLVLIIVVFGLGALLWSAIADSSKEPSSPVRVLRAPVAPSRPKDEPVVAEPPVVAAPHAAVPVATTLPAPAAPTAAPEPVVEEQPIVEEVYVPEEPAAEPIEPGEPDDLKRIEGIGPKISSVLAEDGIITFAQLAAMTPDQIREVLTGRVRLFNPDTWPEQAALAAEDRWDDLVAFQETLKGGRRA

Foldseek 3Di:
DDDDDDDDDPDDDPPCNVVVVVVVVVCVVVVVVVVVVVVPVPPPDDDDDPPPPDDDDDDDDDDDDDDDDDDDDDDDDDDDDDDDDDDDDDDDDDDDDDDDDDDDDDPPVDPCPPPLPPDDPDDDDDFDDLVLQQQCDPQLQVLCVVVVNRALVSQLSDAQVRSCVSCPPSDDDTGCNCSNVLSVCVNVVVSVVSVVVCVCDDRNHHD

Secondary structure (DSSP, 8-state):
--------------TTHHHHHHHHHHHHHHHHHHHHHTTTTTTT---------------------------------------------------------------------------------SPP-GGGSTT--HHHHHHHHHTT--SHHHHHHS-HHHHHHHHTTT-SS---TTHHHHHHHHHTT-HHHHHHHHHTBSSSSB-

pLDDT: mean 73.3, std 20.14, range [35.09, 98.56]